Protein AF-A0A7C5A8D5-F1 (afdb_monomer)

Secondary structure (DSSP, 8-state):
---PPPHHHHHHHHHHHHHHHHHHHHHHHHHHHHHHHHHHHHHHHHHHHHHHHHHHTS-GGG-SBTT--TTBPB-SB-SEEEEEETTEEEEEEEEEEEE--GGG-S-SS---EEEEEEEEEE-SSS-EEEEEEEEE--SSHHHHHHHHHHS--EEEEEE-B-TTSPBPSS-EEEEE-TTT--EEEEE--SSSEEEEEE-SS--EEEEE---

Nearest PDB structures (foldseek):
  4oqd-assembly2_C  TM=4.857E-01  e=1.196E-01  Streptomyces fradiae
  3f9s-assembly1_B  TM=3.640E-01  e=6.343E+00  Acidithiobacillus ferrooxidans ATCC 23270
  4lgq-assembly2_D  TM=2.258E-01  e=4.868E+00  Chromobacterium violaceum ATCC 12472

Sequence (211 aa):
MKKAFTLVEVLIGIVLIVIIFLGIFGAFYSTFKILGLQQRKTTALEIAQGEIEKIKNMKYSDVGTIGAQAPYASGTLEASTSTILNGVVYNIERKVMYVFDPSDGEENCPVDYKKVEIKVSFSGFLKGEVFLTTEVTPRDKVEEAAECTKQPVGVLSVKVFNAKGEFVQNPKIEIYNPTTSDLIVSVTPTSGKYDFILSPGSYKVVVSKEG

Structure (mmCIF, N/CA/C/O backbone):
data_AF-A0A7C5A8D5-F1
#
_entry.id   AF-A0A7C5A8D5-F1
#
loop_
_atom_site.group_PDB
_atom_site.id
_atom_site.type_symbol
_atom_site.label_atom_id
_atom_site.label_alt_id
_atom_site.label_comp_id
_atom_site.label_asym_id
_atom_site.label_entity_id
_atom_site.label_seq_id
_atom_site.pdbx_PDB_ins_code
_atom_site.Cartn_x
_atom_site.Cartn_y
_atom_site.Cartn_z
_atom_site.occupancy
_atom_site.B_iso_or_equiv
_atom_site.auth_seq_id
_atom_site.auth_comp_id
_atom_site.auth_asym_id
_atom_site.auth_atom_id
_atom_site.pdbx_PDB_model_num
ATOM 1 N N . MET A 1 1 ? -60.463 -0.628 48.716 1.00 48.38 1 MET A N 1
ATOM 2 C CA . MET A 1 1 ? -59.531 -1.779 48.673 1.00 48.38 1 MET A CA 1
ATOM 3 C C . MET A 1 1 ? -58.335 -1.391 47.818 1.00 48.38 1 MET A C 1
ATOM 5 O O . MET A 1 1 ? -58.536 -1.065 46.654 1.00 48.38 1 MET A O 1
ATOM 9 N N . LYS A 1 2 ? -57.120 -1.342 48.378 1.00 52.91 2 LYS A N 1
ATOM 10 C CA . LYS A 1 2 ? -55.902 -1.125 47.581 1.00 52.91 2 LYS A CA 1
ATOM 11 C C . LYS A 1 2 ? -55.583 -2.439 46.863 1.00 52.91 2 LYS A C 1
ATOM 13 O O . LYS A 1 2 ? -55.337 -3.436 47.533 1.00 52.91 2 LYS A O 1
ATOM 18 N N . LYS A 1 3 ? -55.651 -2.460 45.529 1.00 67.94 3 LYS A N 1
ATOM 19 C CA . LYS A 1 3 ? -55.184 -3.605 44.736 1.00 67.94 3 LYS A CA 1
ATOM 20 C C . LYS A 1 3 ? -53.661 -3.660 44.868 1.00 67.94 3 LYS A C 1
ATOM 22 O O . LYS A 1 3 ? -52.987 -2.715 44.470 1.00 67.94 3 LYS A O 1
ATOM 27 N N . ALA A 1 4 ? -53.149 -4.706 45.506 1.00 74.12 4 ALA A N 1
ATOM 28 C CA . ALA A 1 4 ? -51.719 -4.979 45.565 1.00 74.12 4 ALA A CA 1
ATOM 29 C C . ALA A 1 4 ? -51.295 -5.720 44.289 1.00 74.12 4 ALA A C 1
ATOM 31 O O . ALA A 1 4 ? -52.061 -6.533 43.772 1.00 74.12 4 ALA A O 1
ATOM 32 N N . PHE A 1 5 ? -50.094 -5.424 43.791 1.00 80.44 5 PHE A N 1
ATOM 33 C CA . PHE A 1 5 ? -49.508 -6.128 42.652 1.00 80.44 5 PHE A CA 1
ATOM 34 C C . PHE A 1 5 ? -49.276 -7.602 42.981 1.00 80.44 5 PHE A C 1
ATOM 36 O O . PHE A 1 5 ? -48.865 -7.943 44.094 1.00 80.44 5 PHE A O 1
ATOM 43 N N . THR A 1 6 ? -49.517 -8.476 42.004 1.00 90.81 6 THR A N 1
ATOM 44 C CA . THR A 1 6 ? -49.187 -9.897 42.156 1.00 90.81 6 THR A CA 1
ATOM 45 C C . THR A 1 6 ? -47.679 -10.109 42.004 1.00 90.81 6 THR A C 1
ATOM 47 O O . THR A 1 6 ? -47.003 -9.377 41.282 1.00 90.81 6 THR A O 1
ATOM 50 N N . LEU A 1 7 ? -47.132 -11.135 42.663 1.00 88.56 7 LEU A N 1
ATOM 51 C CA . LEU A 1 7 ? -45.702 -11.465 42.574 1.00 88.56 7 LEU A CA 1
ATOM 52 C C . LEU A 1 7 ? -45.258 -11.744 41.124 1.00 88.56 7 LEU A C 1
ATOM 54 O O . LEU A 1 7 ? -44.151 -11.385 40.732 1.00 88.56 7 LEU A O 1
ATOM 58 N N . VAL A 1 8 ? -46.150 -12.322 40.313 1.00 92.44 8 VAL A N 1
ATOM 59 C CA . VAL A 1 8 ? -45.928 -12.586 38.882 1.00 92.44 8 VAL A CA 1
ATOM 60 C C . VAL A 1 8 ? -45.806 -11.286 38.085 1.00 92.44 8 VAL A C 1
ATOM 62 O O . VAL A 1 8 ? -44.943 -11.165 37.224 1.00 92.44 8 VAL A O 1
ATOM 65 N N . GLU A 1 9 ? -46.629 -10.290 38.389 1.00 90.31 9 GLU A N 1
ATOM 66 C CA . GLU A 1 9 ? -46.643 -9.004 37.686 1.00 90.31 9 GLU A CA 1
ATOM 67 C C . GLU A 1 9 ? -45.383 -8.179 37.990 1.00 90.31 9 GLU A C 1
ATOM 69 O O . GLU A 1 9 ? -44.797 -7.577 37.089 1.00 90.31 9 GLU A O 1
ATOM 74 N N . VAL A 1 10 ? -44.885 -8.248 39.232 1.00 94.12 10 VAL A N 1
ATOM 75 C CA . VAL A 1 10 ? -43.581 -7.679 39.612 1.00 94.12 10 VAL A CA 1
ATOM 76 C C . VAL A 1 10 ? -42.438 -8.393 38.886 1.00 94.12 10 VAL A C 1
ATOM 78 O O . VAL A 1 10 ? -41.543 -7.732 38.362 1.00 94.12 10 VAL A O 1
ATOM 81 N N . LEU A 1 11 ? -42.476 -9.728 38.802 1.00 95.00 11 LEU A N 1
ATOM 82 C CA . LEU A 1 11 ? -41.466 -10.515 38.088 1.00 95.00 11 LEU A CA 1
ATOM 83 C C . LEU A 1 11 ? -41.406 -10.131 36.602 1.00 95.00 11 LEU A C 1
ATOM 85 O O . LEU A 1 11 ? -40.323 -9.867 36.082 1.00 95.00 11 LEU A O 1
ATOM 89 N N . ILE A 1 12 ? -42.560 -10.052 35.934 1.00 95.38 12 ILE A N 1
ATOM 90 C CA . ILE A 1 12 ? -42.649 -9.644 34.525 1.00 95.38 12 ILE A CA 1
ATOM 91 C C . ILE A 1 12 ? -42.105 -8.222 34.351 1.00 95.38 12 ILE A C 1
ATOM 93 O O . ILE A 1 12 ? -41.306 -7.984 33.446 1.00 95.38 12 ILE A O 1
ATOM 97 N N . GLY A 1 13 ? -42.472 -7.293 35.239 1.00 95.75 13 GLY A N 1
ATOM 98 C CA . GLY A 1 13 ? -41.958 -5.923 35.217 1.00 95.75 13 GLY A CA 1
ATOM 99 C C . GLY A 1 13 ? -40.432 -5.862 35.324 1.00 95.75 13 GLY A C 1
ATOM 100 O O . GLY A 1 13 ? -39.789 -5.182 34.526 1.00 95.75 13 GLY A O 1
ATOM 101 N N . ILE A 1 14 ? -39.839 -6.622 36.249 1.00 96.19 14 ILE A N 1
ATOM 102 C CA . ILE A 1 14 ? -38.379 -6.705 36.407 1.00 96.19 14 ILE A CA 1
ATOM 103 C C . ILE A 1 14 ? -37.727 -7.268 35.141 1.00 96.19 14 ILE A C 1
ATOM 105 O O . ILE A 1 14 ? -36.750 -6.697 34.661 1.00 96.19 14 ILE A O 1
ATOM 109 N N . VAL A 1 15 ? -38.269 -8.348 34.569 1.00 96.81 15 VAL A N 1
ATOM 110 C CA . VAL A 1 15 ? -37.726 -8.958 33.343 1.00 96.81 15 VAL A CA 1
ATOM 111 C C . VAL A 1 15 ? -37.748 -7.968 32.179 1.00 96.81 15 VAL A C 1
ATOM 113 O O . VAL A 1 15 ? -36.736 -7.808 31.497 1.00 96.81 15 VAL A O 1
ATOM 116 N N . LEU A 1 16 ? -38.860 -7.254 31.977 1.00 97.06 16 LEU A N 1
ATOM 117 C CA . LEU A 1 16 ? -38.968 -6.243 30.921 1.00 97.06 16 LEU A CA 1
ATOM 118 C C . LEU A 1 16 ? -37.963 -5.104 31.119 1.00 97.06 16 LEU A C 1
ATOM 120 O O . LEU A 1 16 ? -37.288 -4.706 30.170 1.00 97.06 16 LEU A O 1
ATOM 124 N N . ILE A 1 17 ? -37.812 -4.622 32.353 1.00 97.12 17 ILE A N 1
ATOM 125 C CA . ILE A 1 17 ? -36.840 -3.579 32.693 1.00 97.12 17 ILE A CA 1
ATOM 126 C C .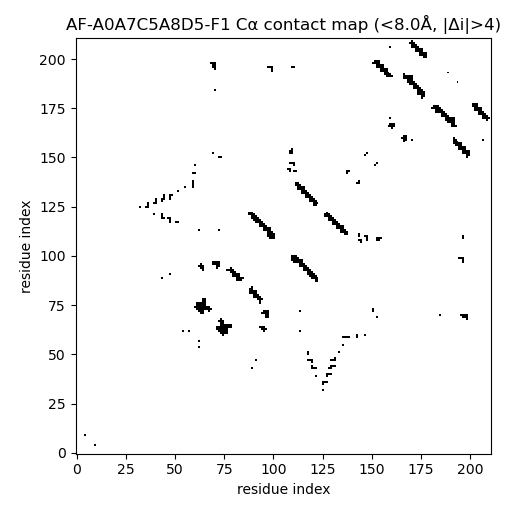 ILE A 1 17 ? -35.410 -4.055 32.403 1.00 97.12 17 ILE A C 1
ATOM 128 O O . ILE A 1 17 ? -34.647 -3.332 31.763 1.00 97.12 17 ILE A O 1
ATOM 132 N N . VAL A 1 18 ? -35.048 -5.274 32.808 1.00 97.88 18 VAL A N 1
ATOM 133 C CA . VAL A 1 18 ? -33.712 -5.841 32.559 1.00 97.88 18 VAL A CA 1
ATOM 134 C C . VAL A 1 18 ? -33.425 -5.944 31.061 1.00 97.88 18 VAL A C 1
ATOM 136 O O . VAL A 1 18 ? -32.347 -5.541 30.628 1.00 97.88 18 VAL A O 1
ATOM 139 N N . ILE A 1 19 ? -34.382 -6.414 30.256 1.00 97.19 19 ILE A N 1
ATOM 140 C CA . ILE A 1 19 ? -34.224 -6.498 28.795 1.00 97.19 19 ILE A CA 1
ATOM 141 C C . ILE A 1 19 ? -33.950 -5.110 28.198 1.00 97.19 19 ILE A C 1
ATOM 143 O O . ILE A 1 19 ? -33.031 -4.959 27.390 1.00 97.19 19 ILE A O 1
ATOM 147 N N . ILE A 1 20 ? -34.697 -4.089 28.631 1.00 97.44 20 ILE A N 1
ATOM 148 C CA . ILE A 1 20 ? -34.506 -2.706 28.173 1.00 97.44 20 ILE A CA 1
ATOM 149 C C . ILE A 1 20 ? -33.109 -2.196 28.555 1.00 97.44 20 ILE A C 1
ATOM 151 O O . ILE A 1 20 ? -32.387 -1.679 27.699 1.00 97.44 20 ILE A O 1
ATOM 155 N N . PHE A 1 21 ? -32.686 -2.376 29.810 1.00 97.25 21 PHE A N 1
ATOM 156 C CA . PHE A 1 21 ? -31.372 -1.917 30.270 1.00 97.25 21 PHE A CA 1
ATOM 157 C C . PHE A 1 21 ? -30.211 -2.632 29.577 1.00 97.25 21 PHE A C 1
ATOM 159 O O . PHE A 1 21 ? -29.217 -1.983 29.255 1.00 97.25 21 PHE A O 1
ATOM 166 N N . LEU A 1 22 ? -30.329 -3.931 29.296 1.00 97.00 22 LEU A N 1
ATOM 167 C CA . LEU A 1 22 ? -29.319 -4.667 28.533 1.00 97.00 22 LEU A CA 1
ATOM 168 C C . LEU A 1 22 ? -29.190 -4.130 27.104 1.00 97.00 22 LEU A C 1
ATOM 170 O O . LEU A 1 22 ? -28.070 -3.956 26.620 1.00 97.00 22 LEU A O 1
ATOM 174 N N . GLY A 1 23 ? -30.312 -3.806 26.455 1.00 96.69 23 GLY A N 1
ATOM 175 C CA . GLY A 1 23 ? -30.311 -3.173 25.135 1.00 96.69 23 GLY A CA 1
ATOM 176 C C . GLY A 1 23 ? -29.597 -1.819 25.143 1.00 96.69 23 GLY A C 1
ATOM 177 O O . GLY A 1 23 ? -28.710 -1.575 24.323 1.00 96.69 23 GLY A O 1
ATOM 178 N N . ILE A 1 24 ? -29.922 -0.965 26.118 1.00 96.50 24 ILE A N 1
ATOM 179 C CA . ILE A 1 24 ? -29.299 0.356 26.283 1.00 96.50 24 ILE A CA 1
ATOM 180 C C . ILE A 1 24 ? -27.797 0.222 26.570 1.00 96.50 24 ILE A C 1
ATOM 182 O O . ILE A 1 24 ? -26.980 0.881 25.925 1.00 96.50 24 ILE A O 1
ATOM 186 N N . PHE A 1 25 ? -27.408 -0.654 27.498 1.00 96.69 25 PHE A N 1
ATOM 187 C CA . PHE A 1 25 ? -26.005 -0.871 27.848 1.00 96.69 25 PHE A CA 1
ATOM 188 C C . PHE A 1 25 ? -25.195 -1.405 26.659 1.00 96.69 25 PHE A C 1
ATOM 190 O O . PHE A 1 25 ? -24.098 -0.915 26.387 1.00 96.69 25 PHE A O 1
ATOM 197 N N . GLY A 1 26 ? -25.756 -2.351 25.898 1.00 95.94 26 GLY A N 1
ATOM 198 C CA . GLY A 1 26 ? -25.143 -2.864 24.672 1.00 95.94 26 GLY A CA 1
ATOM 199 C C . GLY A 1 26 ? -24.932 -1.777 23.610 1.00 95.94 26 GLY A C 1
ATOM 200 O O . GLY A 1 26 ? -23.873 -1.730 22.973 1.00 95.94 26 GLY A O 1
ATOM 201 N N . ALA A 1 27 ? -25.893 -0.861 23.460 1.00 95.38 27 ALA A N 1
ATOM 202 C CA . ALA A 1 27 ? -25.776 0.287 22.562 1.00 95.38 27 ALA A CA 1
ATOM 203 C C . ALA A 1 27 ? -24.666 1.259 23.003 1.00 95.38 27 ALA A C 1
ATOM 205 O O . ALA A 1 27 ? -23.831 1.655 22.182 1.00 95.38 27 ALA A O 1
ATOM 206 N N . PHE A 1 28 ? -24.584 1.591 24.296 1.00 95.94 28 PHE A N 1
ATOM 207 C CA . PHE A 1 28 ? -23.502 2.427 24.831 1.00 95.94 28 PHE A CA 1
ATOM 208 C C . PHE A 1 28 ? -22.128 1.785 24.633 1.00 95.94 28 PHE A C 1
ATOM 210 O O . PHE A 1 28 ? -21.215 2.433 24.120 1.00 95.94 28 PHE A O 1
ATOM 217 N N . TYR A 1 29 ? -21.985 0.502 24.969 1.00 94.75 29 TYR A N 1
ATOM 218 C CA . TYR A 1 29 ? -20.730 -0.229 24.795 1.00 94.75 29 TYR A CA 1
ATOM 219 C C . TYR A 1 29 ? -20.257 -0.219 23.334 1.00 94.75 29 TYR A C 1
ATOM 221 O O . TYR A 1 29 ? -19.091 0.065 23.043 1.00 94.75 29 TYR A O 1
ATOM 229 N N . SER A 1 30 ? -21.181 -0.456 22.401 1.00 94.12 30 SER A N 1
ATOM 230 C CA . SER A 1 30 ? -20.893 -0.419 20.964 1.00 94.12 30 SER A CA 1
ATOM 231 C C . SER A 1 30 ? -20.482 0.980 20.502 1.00 94.12 30 SER A C 1
ATOM 233 O O . SER A 1 30 ? -19.541 1.119 19.722 1.00 94.12 30 SER A O 1
ATOM 235 N N . THR A 1 31 ? -21.129 2.019 21.032 1.00 96.00 31 THR A N 1
ATOM 236 C CA . THR A 1 31 ? -20.812 3.417 20.714 1.00 96.00 31 THR A CA 1
ATOM 237 C C . THR A 1 31 ? -19.388 3.769 21.133 1.00 96.00 31 THR A C 1
ATOM 239 O O . THR A 1 31 ? -18.618 4.271 20.316 1.00 96.00 31 THR A O 1
ATOM 242 N N . PHE A 1 32 ? -18.979 3.430 22.359 1.00 94.00 32 PHE A N 1
ATOM 243 C CA . PHE A 1 32 ? -17.604 3.668 22.812 1.00 94.00 32 PHE A CA 1
ATOM 244 C C . PHE A 1 32 ? -16.569 2.911 21.976 1.00 94.00 32 PHE A C 1
ATOM 246 O O . PHE A 1 32 ? -15.516 3.461 21.647 1.00 94.00 32 PHE A O 1
ATOM 253 N N . LYS A 1 33 ? -16.879 1.673 21.572 1.00 94.44 33 LYS A N 1
ATOM 254 C CA . LYS A 1 33 ? -16.016 0.892 20.678 1.00 94.44 33 LYS A CA 1
ATOM 255 C C . LYS A 1 33 ? -15.825 1.588 19.326 1.00 94.44 33 LYS A C 1
ATOM 257 O O . LYS A 1 33 ? -14.701 1.656 18.830 1.00 94.44 33 LYS A O 1
ATOM 262 N N . ILE A 1 34 ? -16.906 2.110 18.741 1.00 95.75 34 ILE A N 1
ATOM 263 C CA . ILE A 1 34 ? -16.867 2.837 17.466 1.00 95.75 34 ILE A CA 1
ATOM 264 C C . ILE A 1 34 ? -16.066 4.130 17.615 1.00 95.75 34 ILE A C 1
ATOM 266 O O . ILE A 1 34 ? -15.181 4.375 16.801 1.00 95.75 34 ILE A O 1
ATOM 270 N N . LEU A 1 35 ? -16.316 4.918 18.663 1.00 96.12 35 LEU A N 1
ATOM 271 C CA . LEU A 1 35 ? -15.596 6.170 18.909 1.00 96.12 35 LEU A CA 1
ATOM 272 C C . LEU A 1 35 ? -14.086 5.940 19.043 1.00 96.12 35 LEU A C 1
ATOM 274 O O . LEU A 1 35 ? -13.304 6.615 18.376 1.00 96.12 35 LEU A O 1
ATOM 278 N N . GLY A 1 36 ? -13.670 4.938 19.822 1.00 95.50 36 GLY A N 1
ATOM 279 C CA . GLY A 1 36 ? -12.253 4.598 19.954 1.00 95.50 36 GLY A CA 1
ATOM 280 C C . GLY A 1 36 ? -11.626 4.118 18.640 1.00 95.50 36 GLY A C 1
ATOM 281 O O . GLY A 1 36 ? -10.470 4.430 18.355 1.00 95.50 36 GLY A O 1
ATOM 282 N N . LEU A 1 37 ? -12.375 3.377 17.814 1.00 96.44 37 LEU A N 1
ATOM 283 C CA . LEU A 1 37 ? -11.895 2.940 16.502 1.00 96.44 37 LEU A CA 1
ATOM 284 C C . LEU A 1 37 ? -11.729 4.130 15.551 1.00 96.44 37 LEU A C 1
ATOM 286 O O . LEU A 1 37 ? -10.720 4.204 14.854 1.00 96.44 37 LEU A O 1
ATOM 290 N N . GLN A 1 38 ? -12.690 5.056 15.534 1.00 96.69 38 GLN A N 1
ATOM 291 C CA . GLN A 1 38 ? -12.612 6.264 14.712 1.00 96.69 38 GLN A CA 1
ATOM 292 C C . GLN A 1 38 ? -11.440 7.145 15.133 1.00 96.69 38 GLN A C 1
ATOM 294 O O . GLN A 1 38 ? -10.671 7.566 14.278 1.00 96.69 38 GLN A O 1
ATOM 299 N N . GLN A 1 39 ? -11.221 7.325 16.437 1.00 96.25 39 GLN A N 1
ATOM 300 C CA . GLN A 1 39 ? -10.065 8.064 16.940 1.00 96.25 39 GLN A CA 1
ATOM 301 C C . GLN A 1 39 ? -8.739 7.460 16.448 1.00 96.25 39 GLN A C 1
ATOM 303 O O . GLN A 1 39 ? -7.894 8.184 15.928 1.00 96.25 39 GLN A O 1
ATOM 308 N N . ARG A 1 40 ? -8.569 6.131 16.539 1.00 97.44 40 ARG A N 1
ATOM 309 C CA . ARG A 1 40 ? -7.362 5.450 16.029 1.00 97.44 40 ARG A CA 1
ATOM 310 C C . ARG A 1 40 ? -7.215 5.569 14.513 1.00 97.44 40 ARG A C 1
ATOM 312 O O . ARG A 1 40 ? -6.099 5.717 14.027 1.00 97.44 40 ARG A O 1
ATOM 319 N N . LYS A 1 41 ? -8.320 5.530 13.761 1.00 97.75 41 LYS A N 1
ATOM 320 C CA . LYS A 1 41 ? -8.300 5.758 12.307 1.00 97.75 41 LYS A CA 1
ATOM 321 C C . LYS A 1 41 ? -7.873 7.178 11.955 1.00 97.75 41 LYS A C 1
ATOM 323 O O . LYS A 1 41 ? -7.064 7.328 11.050 1.00 97.75 41 LYS A O 1
ATOM 328 N N . THR A 1 42 ? -8.358 8.191 12.670 1.00 97.81 42 THR A N 1
ATOM 329 C CA . THR A 1 42 ? -7.931 9.582 12.465 1.00 97.81 42 THR A CA 1
ATOM 330 C C . THR A 1 42 ? -6.436 9.735 12.726 1.00 97.81 42 THR A C 1
ATOM 332 O O . THR A 1 42 ? -5.729 10.251 11.872 1.00 97.81 42 THR A O 1
ATOM 335 N N . THR A 1 43 ? -5.917 9.187 13.830 1.00 98.00 43 THR A N 1
ATOM 336 C CA . THR A 1 43 ? -4.469 9.200 14.096 1.00 98.00 43 THR A CA 1
ATOM 337 C C . THR A 1 43 ? -3.675 8.441 13.025 1.00 98.00 43 THR A C 1
ATOM 339 O O . THR A 1 43 ? -2.642 8.920 12.571 1.00 98.00 43 THR A O 1
ATOM 342 N N . ALA A 1 44 ? -4.151 7.275 12.573 1.00 98.38 44 ALA A N 1
ATOM 343 C CA . ALA A 1 44 ? -3.509 6.536 11.485 1.00 98.38 44 ALA A CA 1
ATOM 344 C C . ALA A 1 44 ? -3.492 7.333 10.167 1.00 98.38 44 ALA A C 1
ATOM 346 O O . ALA A 1 44 ? -2.500 7.290 9.441 1.00 98.38 44 ALA A O 1
ATOM 347 N N . LEU A 1 45 ? -4.565 8.076 9.877 1.00 98.38 45 LEU A N 1
ATOM 348 C CA . LEU A 1 45 ? -4.663 8.959 8.718 1.00 98.38 45 LEU A CA 1
ATOM 349 C C . LEU A 1 45 ? -3.671 10.123 8.813 1.00 98.38 45 LEU A C 1
ATOM 351 O O . LEU A 1 45 ? -2.985 10.398 7.835 1.00 98.38 45 LEU A O 1
ATOM 355 N N . GLU A 1 46 ? -3.552 10.763 9.976 1.00 98.25 46 GLU A N 1
ATOM 356 C CA . GLU A 1 46 ? -2.574 11.833 10.221 1.00 98.25 46 GLU A CA 1
ATOM 357 C C . GLU A 1 46 ? -1.132 11.334 10.043 1.00 98.25 46 GLU A C 1
ATOM 359 O O . GLU A 1 46 ? -0.328 11.994 9.386 1.00 98.25 46 GLU A O 1
ATOM 364 N N . ILE A 1 47 ? -0.812 10.135 10.552 1.00 98.31 47 ILE A N 1
ATOM 365 C CA . ILE A 1 47 ? 0.492 9.492 10.319 1.00 98.31 47 ILE A CA 1
ATOM 366 C C . ILE A 1 47 ? 0.715 9.276 8.816 1.00 98.31 47 ILE A C 1
ATOM 368 O O . ILE A 1 47 ? 1.762 9.646 8.290 1.00 98.31 47 ILE A O 1
ATOM 372 N N . ALA A 1 48 ? -0.264 8.699 8.113 1.00 98.50 48 ALA A N 1
ATOM 373 C CA . ALA A 1 48 ? -0.152 8.422 6.683 1.00 98.50 48 ALA A CA 1
ATOM 374 C C . ALA A 1 48 ? 0.024 9.708 5.854 1.00 98.50 48 ALA A C 1
ATOM 376 O O . ALA A 1 48 ? 0.816 9.733 4.913 1.00 98.50 48 ALA A O 1
ATOM 377 N N . GLN A 1 49 ? -0.678 10.786 6.217 1.00 98.44 49 GLN A N 1
ATOM 378 C CA . GLN A 1 49 ? -0.522 12.104 5.599 1.00 98.44 49 GLN A CA 1
ATOM 379 C C . GLN A 1 49 ? 0.876 12.673 5.846 1.00 98.44 49 GLN A C 1
ATOM 381 O O . GLN A 1 49 ? 1.517 13.126 4.902 1.00 98.44 49 GLN A O 1
ATOM 386 N N . GLY A 1 50 ? 1.381 12.595 7.080 1.00 98.19 50 GLY A N 1
ATOM 387 C CA . GLY A 1 50 ? 2.740 13.029 7.406 1.00 98.19 50 GLY A CA 1
ATOM 388 C C . GLY A 1 50 ? 3.809 12.282 6.601 1.00 98.19 50 GLY A C 1
ATOM 389 O O . GLY A 1 50 ? 4.766 12.891 6.128 1.00 98.19 50 GLY A O 1
ATOM 390 N N . GLU A 1 51 ? 3.623 10.981 6.380 1.00 98.25 51 GLU A N 1
ATOM 391 C CA . GLU A 1 51 ? 4.503 10.179 5.522 1.00 98.25 51 GLU A CA 1
ATOM 392 C C . GLU A 1 51 ? 4.443 10.605 4.053 1.00 98.25 51 GLU A C 1
ATOM 394 O O . GLU A 1 51 ? 5.487 10.734 3.416 1.00 98.25 51 GLU A O 1
ATOM 399 N N . ILE A 1 52 ? 3.252 10.882 3.518 1.00 98.00 52 ILE A N 1
ATOM 400 C CA . ILE A 1 52 ? 3.103 11.409 2.155 1.00 98.00 52 ILE A CA 1
ATOM 401 C C . ILE A 1 52 ? 3.813 12.754 2.005 1.00 98.00 52 ILE A C 1
ATOM 403 O O . ILE A 1 52 ? 4.571 12.935 1.054 1.00 98.00 52 ILE A O 1
ATOM 407 N N . GLU A 1 53 ? 3.618 13.683 2.939 1.00 98.00 53 GLU A N 1
ATOM 408 C CA . GLU A 1 53 ? 4.260 14.999 2.880 1.00 98.00 53 GLU A CA 1
ATOM 409 C C . GLU A 1 53 ? 5.781 14.903 3.041 1.00 98.00 53 GLU A C 1
ATOM 411 O O . GLU A 1 53 ? 6.525 15.617 2.366 1.00 98.00 53 GLU A O 1
ATOM 416 N N . LYS A 1 54 ? 6.277 13.969 3.861 1.00 97.44 54 LYS A N 1
ATOM 417 C CA . LYS A 1 54 ? 7.709 13.658 3.919 1.00 97.44 54 LYS A CA 1
ATOM 418 C C . LYS A 1 54 ? 8.218 13.190 2.557 1.00 97.44 54 LYS A C 1
ATOM 420 O O . LYS A 1 54 ? 9.217 13.718 2.082 1.00 97.44 54 LYS A O 1
ATOM 425 N N . ILE A 1 55 ? 7.531 12.235 1.930 1.00 97.69 55 ILE A N 1
ATOM 426 C CA . ILE A 1 55 ? 7.931 11.649 0.644 1.00 97.69 55 ILE A CA 1
ATOM 427 C C . ILE A 1 55 ? 7.891 12.680 -0.487 1.00 97.69 55 ILE A C 1
ATOM 429 O O . ILE A 1 55 ? 8.819 12.727 -1.289 1.00 97.69 55 ILE A O 1
ATOM 433 N N . LYS A 1 56 ? 6.884 13.556 -0.521 1.00 95.62 56 LYS A N 1
ATOM 434 C CA . LYS A 1 56 ? 6.795 14.644 -1.510 1.00 95.62 56 LYS A CA 1
ATOM 435 C C . LYS A 1 56 ? 7.942 15.652 -1.421 1.00 95.62 56 LYS A C 1
ATOM 437 O O . LYS A 1 56 ? 8.251 16.301 -2.411 1.00 95.62 56 LYS A O 1
ATOM 442 N N . ASN A 1 57 ? 8.561 15.790 -0.249 1.00 96.00 57 ASN A N 1
ATOM 443 C CA . ASN A 1 57 ? 9.706 16.675 -0.032 1.00 96.00 57 ASN A CA 1
ATOM 444 C C . ASN A 1 57 ? 11.064 15.968 -0.218 1.00 96.00 57 ASN A C 1
ATOM 446 O O . ASN A 1 57 ? 12.111 16.583 -0.005 1.00 96.00 57 ASN A O 1
ATOM 450 N N . MET A 1 58 ? 11.079 14.682 -0.584 1.00 95.88 58 MET A N 1
ATOM 451 C CA . MET A 1 58 ? 12.307 13.946 -0.893 1.00 95.88 58 MET A CA 1
ATOM 452 C C . MET A 1 58 ? 12.730 14.155 -2.348 1.00 95.88 58 MET A C 1
ATOM 454 O O . MET A 1 58 ? 11.911 14.438 -3.219 1.00 95.88 58 MET A O 1
ATOM 458 N N . LYS A 1 59 ? 14.023 13.959 -2.627 1.00 95.50 59 LYS A N 1
ATOM 459 C CA . LYS A 1 59 ? 14.514 13.856 -4.007 1.00 95.50 59 LYS A CA 1
ATOM 460 C C . LYS A 1 59 ? 13.897 12.632 -4.673 1.00 95.50 59 LYS A C 1
ATOM 462 O O . LYS A 1 59 ? 13.807 11.584 -4.029 1.00 95.50 59 LYS A O 1
ATOM 467 N N . TYR A 1 60 ? 13.557 12.725 -5.956 1.00 95.56 60 TYR A N 1
ATOM 468 C CA . TYR A 1 60 ? 12.930 11.618 -6.681 1.00 95.56 60 TYR A CA 1
ATOM 469 C C . TYR A 1 60 ? 13.765 10.333 -6.611 1.00 95.56 60 TYR A C 1
ATOM 471 O O . TYR A 1 60 ? 13.217 9.259 -6.363 1.00 95.56 60 TYR A O 1
ATOM 479 N N . SER A 1 61 ? 15.095 10.443 -6.714 1.00 94.62 61 SER A N 1
ATOM 480 C CA . SER A 1 61 ? 16.035 9.315 -6.603 1.00 94.62 61 SER A CA 1
ATOM 481 C C . SER A 1 61 ? 15.980 8.583 -5.259 1.00 94.62 61 SER A C 1
ATOM 483 O O . SER A 1 61 ? 16.357 7.414 -5.176 1.00 94.62 61 SER A O 1
ATOM 485 N N . ASP A 1 62 ? 15.544 9.258 -4.194 1.00 96.44 62 ASP A N 1
ATOM 486 C CA . ASP A 1 62 ? 15.541 8.724 -2.829 1.00 96.44 62 ASP A CA 1
ATOM 487 C C . ASP A 1 62 ? 14.187 8.096 -2.467 1.00 96.44 62 ASP A C 1
ATOM 489 O O . ASP A 1 62 ? 14.109 7.316 -1.509 1.00 96.44 62 ASP A O 1
ATOM 493 N N . VAL A 1 63 ? 13.139 8.407 -3.242 1.00 97.81 63 VAL A N 1
ATOM 494 C CA . VAL A 1 63 ? 11.785 7.858 -3.106 1.00 97.81 63 VAL A CA 1
ATOM 495 C C . VAL A 1 63 ? 11.767 6.420 -3.610 1.00 97.81 63 VAL A C 1
ATOM 497 O O . VAL A 1 63 ? 11.753 6.142 -4.805 1.00 97.81 63 VAL A O 1
ATOM 500 N N . GLY A 1 64 ? 11.775 5.491 -2.671 1.00 97.44 64 GLY A N 1
ATOM 501 C CA . GLY A 1 64 ? 11.837 4.058 -2.914 1.00 97.44 64 GLY A CA 1
ATOM 502 C C . GLY A 1 64 ? 12.248 3.362 -1.629 1.00 97.44 64 GLY A C 1
ATOM 503 O O . GLY A 1 64 ? 12.732 4.023 -0.704 1.00 97.44 64 GLY A O 1
ATOM 504 N N . THR A 1 65 ? 12.051 2.053 -1.542 1.00 97.88 65 THR A N 1
ATOM 505 C CA . THR A 1 65 ? 12.401 1.302 -0.334 1.00 97.88 65 THR A CA 1
ATOM 506 C C . THR A 1 65 ? 13.761 0.625 -0.453 1.00 97.88 65 THR A C 1
ATOM 508 O O . THR A 1 65 ? 14.232 0.294 -1.546 1.00 97.88 65 THR A O 1
ATOM 511 N N . ILE A 1 66 ? 14.435 0.456 0.682 1.00 97.31 66 ILE A N 1
ATOM 512 C CA . ILE A 1 66 ? 15.746 -0.192 0.743 1.00 97.31 66 ILE A CA 1
ATOM 513 C C . ILE A 1 66 ? 15.602 -1.654 0.303 1.00 97.31 66 ILE A C 1
ATOM 515 O O . ILE A 1 66 ? 14.734 -2.378 0.785 1.00 97.31 66 ILE A O 1
ATOM 519 N N . GLY A 1 67 ? 16.458 -2.087 -0.627 1.00 93.62 67 GLY A N 1
ATOM 520 C CA . GLY A 1 67 ? 16.465 -3.461 -1.142 1.00 93.62 67 GLY A CA 1
ATOM 521 C C . GLY A 1 67 ? 15.301 -3.812 -2.075 1.00 93.62 67 GLY A C 1
ATOM 522 O O . GLY A 1 67 ? 15.156 -4.980 -2.434 1.00 93.62 67 GLY A O 1
ATOM 523 N N . ALA A 1 68 ? 14.478 -2.836 -2.475 1.00 93.69 68 ALA A N 1
ATOM 524 C CA . ALA A 1 68 ? 13.395 -3.073 -3.419 1.00 93.69 68 ALA A CA 1
ATOM 525 C C . ALA A 1 68 ? 13.918 -3.515 -4.792 1.00 93.69 68 ALA A C 1
ATOM 527 O O . ALA A 1 68 ? 14.958 -3.052 -5.263 1.00 93.69 68 ALA A O 1
ATOM 528 N N . GLN A 1 69 ? 13.155 -4.390 -5.438 1.00 91.94 69 GLN A N 1
ATOM 529 C CA . GLN A 1 69 ? 13.377 -4.836 -6.809 1.00 91.94 69 GLN A CA 1
ATOM 530 C C . GLN A 1 69 ? 12.132 -4.533 -7.641 1.00 91.94 69 GLN A C 1
ATOM 532 O O . GLN A 1 69 ? 11.026 -4.445 -7.097 1.00 91.94 69 GLN A O 1
ATOM 537 N N . ALA A 1 70 ? 12.302 -4.395 -8.958 1.00 91.69 70 ALA A N 1
ATOM 538 C CA . ALA A 1 70 ? 11.197 -4.100 -9.864 1.00 91.69 70 ALA A CA 1
ATOM 539 C C . ALA A 1 70 ? 10.077 -5.154 -9.708 1.00 91.69 70 ALA A C 1
ATOM 541 O O . ALA A 1 70 ? 10.385 -6.342 -9.577 1.00 91.69 70 ALA A O 1
ATOM 542 N N . PRO A 1 71 ? 8.791 -4.758 -9.688 1.00 93.19 71 PRO A N 1
ATOM 543 C CA . PRO A 1 71 ? 8.230 -3.457 -10.091 1.00 93.19 71 PRO A CA 1
ATOM 544 C C . PRO A 1 71 ? 8.359 -2.324 -9.056 1.00 93.19 71 PRO A C 1
ATOM 546 O O . PRO A 1 71 ? 7.903 -1.207 -9.304 1.00 93.19 71 PRO A O 1
ATOM 549 N N . TYR A 1 72 ? 8.954 -2.589 -7.894 1.00 95.25 72 TYR A N 1
ATOM 550 C CA . TYR A 1 72 ? 9.117 -1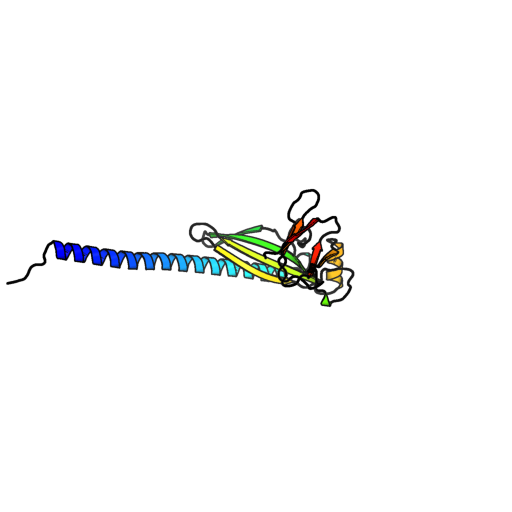.601 -6.834 1.00 95.25 72 TYR A CA 1
ATOM 551 C C . TYR A 1 72 ? 10.405 -0.786 -6.999 1.00 95.25 72 TYR A C 1
ATOM 553 O O . TYR A 1 72 ? 11.438 -1.298 -7.442 1.00 95.25 72 TYR A O 1
ATOM 561 N N . ALA A 1 73 ? 10.333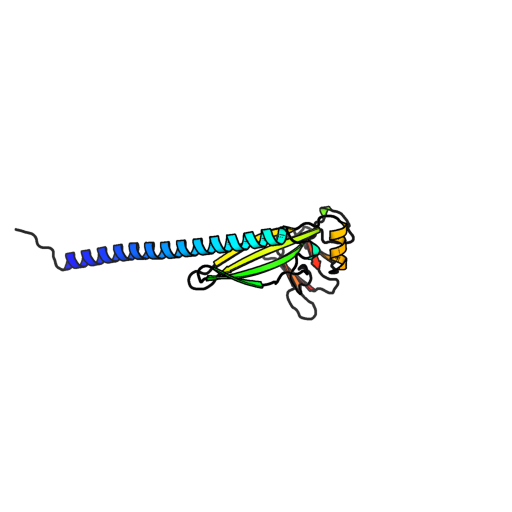 0.489 -6.626 1.00 96.56 73 ALA A N 1
ATOM 562 C CA . ALA A 1 73 ? 11.438 1.429 -6.737 1.00 96.56 73 ALA A CA 1
ATOM 563 C C . ALA A 1 73 ? 12.403 1.304 -5.557 1.00 96.56 73 ALA A C 1
ATOM 565 O O . ALA A 1 73 ? 11.988 1.355 -4.393 1.00 96.56 73 ALA A O 1
ATOM 566 N N . SER A 1 74 ? 13.695 1.194 -5.855 1.00 96.19 74 SER A N 1
ATOM 567 C CA . SER A 1 74 ? 14.761 1.235 -4.857 1.00 96.19 74 SER A CA 1
ATOM 568 C C . SER A 1 74 ? 15.010 2.660 -4.373 1.00 96.19 74 SER A C 1
ATOM 570 O O . SER A 1 74 ? 15.060 3.621 -5.144 1.00 96.19 74 SER A O 1
ATOM 572 N N . GLY A 1 75 ? 15.208 2.813 -3.069 1.00 96.19 75 GLY A N 1
ATOM 573 C CA . GLY A 1 75 ? 15.455 4.118 -2.466 1.00 96.19 75 GLY A CA 1
ATOM 574 C C . GLY A 1 75 ? 15.963 4.009 -1.040 1.00 96.19 75 GLY A C 1
ATOM 575 O O . GLY A 1 75 ? 16.638 3.047 -0.678 1.00 96.19 75 GLY A O 1
ATOM 576 N N . THR A 1 76 ? 15.665 5.033 -0.250 1.00 97.25 76 THR A N 1
ATOM 577 C CA . THR A 1 76 ? 16.215 5.205 1.104 1.00 97.25 76 THR A CA 1
ATOM 578 C C . THR A 1 76 ? 15.202 4.932 2.214 1.00 97.25 76 THR A C 1
ATOM 580 O O . THR A 1 76 ? 15.553 4.967 3.391 1.00 97.25 76 THR A O 1
ATOM 583 N N . LEU A 1 77 ? 13.939 4.674 1.867 1.00 97.75 77 LEU A N 1
ATOM 584 C CA . LEU A 1 77 ? 12.881 4.451 2.844 1.00 97.75 77 LEU A CA 1
ATOM 585 C C . LEU A 1 77 ? 12.925 3.024 3.388 1.00 97.75 77 LEU A C 1
ATOM 587 O O . LEU A 1 77 ? 13.080 2.051 2.654 1.00 97.75 77 LEU A O 1
ATOM 591 N N . GLU A 1 78 ? 12.666 2.882 4.680 1.00 97.94 78 GLU A N 1
ATOM 592 C CA . GLU A 1 78 ? 12.355 1.581 5.261 1.00 97.94 78 GLU A CA 1
ATOM 593 C C . GLU A 1 78 ? 10.974 1.112 4.779 1.00 97.94 78 GLU A C 1
ATOM 595 O O . GLU A 1 78 ? 9.982 1.853 4.867 1.00 97.94 78 GLU A O 1
ATOM 600 N N . ALA A 1 79 ? 10.896 -0.131 4.292 1.00 97.25 79 ALA A N 1
ATOM 601 C CA . ALA A 1 79 ? 9.653 -0.718 3.784 1.00 97.25 79 ALA A CA 1
ATOM 602 C C . ALA A 1 79 ? 8.572 -0.838 4.869 1.00 97.25 79 ALA A C 1
ATOM 604 O O . ALA A 1 79 ? 7.382 -0.721 4.577 1.00 97.25 79 ALA A O 1
ATOM 605 N N . SER A 1 80 ? 8.982 -1.032 6.126 1.00 97.69 80 SER A N 1
ATOM 606 C CA . SER A 1 80 ? 8.088 -1.050 7.278 1.00 97.69 80 SER A CA 1
ATOM 607 C C . SER A 1 80 ? 8.748 -0.408 8.492 1.00 97.69 80 SER A C 1
ATOM 609 O O . SER A 1 80 ? 9.887 -0.714 8.829 1.00 97.69 80 SER A O 1
ATOM 611 N N . THR A 1 81 ? 8.011 0.453 9.185 1.00 98.00 81 THR A N 1
ATOM 612 C CA . THR A 1 81 ? 8.419 1.074 10.457 1.00 98.00 81 THR A CA 1
ATOM 613 C C . THR A 1 81 ? 7.246 1.089 11.427 1.00 98.00 81 THR A C 1
ATOM 615 O O . THR A 1 81 ? 6.110 0.893 11.011 1.00 98.00 81 THR A O 1
ATOM 618 N N . SER A 1 82 ? 7.475 1.385 12.703 1.00 97.19 82 SER A N 1
ATOM 619 C CA . SER A 1 82 ? 6.389 1.545 13.674 1.00 97.19 82 SER A CA 1
ATOM 620 C C . SER A 1 82 ? 6.553 2.804 14.511 1.00 97.19 82 SER A C 1
ATOM 622 O O . SER A 1 82 ? 7.674 3.179 14.848 1.00 97.19 82 SER A O 1
ATOM 624 N N . THR A 1 83 ? 5.437 3.409 14.907 1.00 97.06 83 THR A N 1
ATOM 625 C CA . THR A 1 83 ? 5.397 4.506 15.879 1.00 97.06 83 THR A CA 1
ATOM 626 C C . THR A 1 83 ? 4.374 4.218 16.972 1.00 97.06 83 THR A C 1
ATOM 628 O O . THR A 1 83 ? 3.425 3.462 16.760 1.00 97.06 83 THR A O 1
ATOM 631 N N . ILE A 1 84 ? 4.568 4.797 18.155 1.00 96.62 84 ILE A N 1
ATOM 632 C CA . ILE A 1 84 ? 3.673 4.617 19.301 1.00 96.62 84 ILE A CA 1
ATOM 633 C C . ILE A 1 84 ? 3.045 5.962 19.640 1.00 96.62 84 ILE A C 1
ATOM 635 O O . ILE A 1 84 ? 3.753 6.906 19.981 1.00 96.62 84 ILE A O 1
ATOM 639 N N . LEU A 1 85 ? 1.714 6.035 19.599 1.00 94.06 85 LEU A N 1
ATOM 640 C CA . LEU A 1 85 ? 0.950 7.218 19.999 1.00 94.06 85 LEU A CA 1
ATOM 641 C C . LEU A 1 85 ? -0.188 6.807 20.930 1.00 94.06 85 LEU A C 1
ATOM 643 O O . LEU A 1 85 ? -0.952 5.891 20.624 1.00 94.06 85 LEU A O 1
ATOM 647 N N . ASN A 1 86 ? -0.304 7.482 22.077 1.00 89.75 86 ASN A N 1
ATOM 648 C CA . ASN A 1 86 ? -1.320 7.202 23.102 1.00 89.75 86 ASN A CA 1
ATOM 649 C C . ASN A 1 86 ? -1.371 5.719 23.531 1.00 89.75 86 ASN A C 1
ATOM 651 O O . ASN A 1 86 ? -2.443 5.154 23.737 1.00 89.75 86 ASN A O 1
ATOM 655 N N . GLY A 1 87 ? -0.204 5.069 23.616 1.00 91.50 87 GLY A N 1
ATOM 656 C CA . GLY A 1 87 ? -0.086 3.649 23.970 1.00 91.50 87 GLY A CA 1
ATOM 657 C C . GLY A 1 87 ? -0.540 2.670 22.878 1.00 91.50 87 GLY A C 1
ATOM 658 O O . GLY A 1 87 ? -0.634 1.473 23.142 1.00 91.50 87 GLY A O 1
ATOM 659 N N . VAL A 1 88 ? -0.823 3.147 21.662 1.00 95.62 88 VAL A N 1
ATOM 660 C CA . VAL A 1 88 ? -1.167 2.319 20.500 1.00 95.62 88 VAL A CA 1
ATOM 661 C C . VAL A 1 88 ? 0.017 2.285 19.540 1.00 95.62 88 VAL A C 1
ATOM 663 O O . VAL A 1 88 ? 0.553 3.330 19.176 1.00 95.62 88 VAL A O 1
ATOM 666 N N . VAL A 1 89 ? 0.413 1.080 19.129 1.00 97.88 89 VAL A N 1
ATOM 667 C CA . VAL A 1 89 ? 1.430 0.871 18.093 1.00 97.88 89 VAL A CA 1
ATOM 668 C C . VAL A 1 89 ? 0.769 0.968 16.720 1.00 97.88 89 VAL A C 1
ATOM 670 O O . VAL A 1 89 ? -0.200 0.255 16.444 1.00 97.88 89 VAL A O 1
ATOM 673 N N . TYR A 1 90 ? 1.317 1.827 15.869 1.00 98.31 90 TYR A N 1
ATOM 674 C CA . TYR A 1 90 ? 0.948 1.984 14.469 1.00 98.31 90 TYR A CA 1
ATOM 675 C C . TYR A 1 90 ? 2.097 1.486 13.596 1.00 98.31 90 TYR A C 1
ATOM 677 O O . TYR A 1 90 ? 3.202 2.023 13.665 1.00 98.31 90 TYR A O 1
ATOM 685 N N . ASN A 1 91 ? 1.836 0.470 12.780 1.00 98.50 91 ASN A N 1
ATOM 686 C CA . ASN A 1 91 ? 2.774 -0.036 11.785 1.00 98.50 91 ASN A CA 1
ATOM 687 C C . ASN A 1 91 ? 2.539 0.695 10.468 1.00 98.50 91 ASN A C 1
ATOM 689 O O . ASN A 1 91 ? 1.408 0.759 9.991 1.00 98.50 91 ASN A O 1
ATOM 693 N N . ILE A 1 92 ? 3.605 1.232 9.897 1.00 98.62 92 ILE A N 1
ATOM 694 C CA . ILE A 1 92 ? 3.624 2.011 8.666 1.00 98.62 92 ILE A CA 1
ATOM 695 C C . ILE A 1 92 ? 4.330 1.160 7.617 1.00 98.62 92 ILE A C 1
ATOM 697 O O . ILE A 1 92 ? 5.541 0.965 7.708 1.00 98.62 92 ILE A O 1
ATOM 701 N N . GLU A 1 93 ? 3.586 0.672 6.635 1.00 98.56 93 GLU A N 1
ATOM 702 C CA . GLU A 1 93 ? 4.100 -0.051 5.475 1.00 98.56 93 GLU A CA 1
ATOM 703 C C . GLU A 1 93 ? 4.143 0.902 4.272 1.00 98.56 93 GLU A C 1
ATOM 705 O O . GLU A 1 93 ? 3.169 1.609 3.994 1.00 98.56 93 GLU A O 1
ATOM 710 N N . ARG A 1 94 ? 5.271 0.922 3.556 1.00 98.25 94 ARG A N 1
ATOM 711 C CA . ARG A 1 94 ? 5.497 1.763 2.374 1.00 98.25 94 ARG A CA 1
ATOM 712 C C . ARG A 1 94 ? 5.726 0.876 1.162 1.00 98.25 94 ARG A C 1
ATOM 714 O O . ARG A 1 94 ? 6.627 0.037 1.168 1.00 98.25 94 ARG A O 1
ATOM 721 N N . LYS A 1 95 ? 4.947 1.085 0.106 1.00 96.94 95 LYS A N 1
ATOM 722 C CA . LYS A 1 95 ? 5.173 0.470 -1.205 1.00 96.94 95 LYS A CA 1
ATOM 723 C C . LYS A 1 95 ? 5.351 1.569 -2.232 1.00 96.94 95 LYS A C 1
ATOM 725 O O . LYS A 1 95 ? 4.503 2.442 -2.350 1.00 96.94 95 LYS A O 1
ATOM 730 N N . VAL A 1 96 ? 6.457 1.532 -2.962 1.00 97.69 96 VAL A N 1
ATOM 731 C CA . VAL A 1 96 ? 6.748 2.493 -4.027 1.00 97.69 96 VAL A CA 1
ATOM 732 C C . VAL A 1 96 ? 6.912 1.703 -5.309 1.00 97.69 96 VAL A C 1
ATOM 734 O O . VAL A 1 96 ? 7.796 0.857 -5.385 1.00 97.69 96 VAL A O 1
ATOM 737 N N . MET A 1 97 ? 6.043 1.936 -6.282 1.00 95.31 97 MET A N 1
ATOM 738 C CA . MET A 1 97 ? 5.995 1.216 -7.551 1.00 95.31 97 MET A CA 1
ATOM 739 C C . MET A 1 97 ? 6.345 2.164 -8.685 1.00 95.31 97 MET A C 1
ATOM 741 O O . MET A 1 97 ? 5.871 3.298 -8.697 1.00 95.31 97 MET A O 1
ATOM 745 N N . TYR A 1 98 ? 7.139 1.698 -9.641 1.00 95.06 98 TYR A N 1
ATOM 746 C CA . TYR A 1 98 ? 7.296 2.420 -10.897 1.00 95.06 98 TYR A CA 1
ATOM 747 C C . TYR A 1 98 ? 6.011 2.329 -11.716 1.00 95.06 98 TYR A C 1
ATOM 749 O O . TYR A 1 98 ? 5.328 1.298 -11.697 1.00 95.06 98 TYR A O 1
ATOM 757 N N . VAL A 1 99 ? 5.705 3.394 -12.449 1.00 92.12 99 VAL A N 1
ATOM 758 C CA . VAL A 1 99 ? 4.569 3.449 -13.366 1.00 92.12 99 VAL A CA 1
ATOM 759 C C . VAL A 1 99 ? 5.034 3.912 -14.739 1.00 92.12 99 VAL A C 1
ATOM 761 O O . VAL A 1 99 ? 5.859 4.814 -14.837 1.00 92.12 99 VAL A O 1
ATOM 764 N N . PHE A 1 100 ? 4.496 3.246 -15.763 1.00 89.50 100 PHE A N 1
ATOM 765 C CA . PHE A 1 100 ? 4.695 3.565 -17.169 1.00 89.50 100 PHE A CA 1
ATOM 766 C C . PHE A 1 100 ? 3.427 4.239 -17.697 1.00 89.50 100 PHE A C 1
ATOM 768 O O . PHE A 1 100 ? 2.336 3.666 -17.577 1.00 89.50 100 PHE A O 1
ATOM 775 N N . ASP A 1 101 ? 3.562 5.424 -18.276 1.00 86.50 101 ASP A N 1
ATOM 776 C CA . ASP A 1 101 ? 2.524 6.128 -19.012 1.00 86.50 101 ASP A CA 1
ATOM 777 C C . ASP A 1 101 ? 2.822 6.035 -20.518 1.00 86.50 101 ASP A C 1
ATOM 779 O O . ASP A 1 101 ? 3.741 6.676 -21.023 1.00 86.50 101 ASP A O 1
ATOM 783 N N . PRO A 1 102 ? 2.021 5.283 -21.294 1.00 79.75 102 PRO A N 1
ATOM 784 C CA . PRO A 1 102 ? 2.241 5.143 -22.732 1.00 79.75 102 PRO A CA 1
ATOM 785 C C . PRO A 1 102 ? 2.052 6.450 -23.527 1.00 79.75 102 PRO A C 1
ATOM 787 O O . PRO A 1 102 ? 2.230 6.442 -24.747 1.00 79.75 102 PRO A O 1
ATOM 790 N N . SER A 1 103 ? 1.636 7.544 -22.885 1.00 81.69 103 SER A N 1
ATOM 791 C CA . SER A 1 103 ? 1.342 8.824 -23.531 1.00 81.69 103 SER A CA 1
ATOM 792 C C . SER A 1 103 ? 2.586 9.665 -23.863 1.00 81.69 103 SER A C 1
ATOM 794 O O . SER A 1 103 ? 2.479 10.504 -24.758 1.00 81.69 103 SER A O 1
ATOM 796 N N . ASP A 1 104 ? 3.745 9.451 -23.215 1.00 69.38 104 ASP A N 1
ATOM 797 C CA . ASP A 1 104 ? 5.004 10.191 -23.504 1.00 69.38 104 ASP A CA 1
ATOM 798 C C . ASP A 1 104 ? 5.750 9.660 -24.752 1.00 69.38 104 ASP A C 1
ATOM 800 O O . ASP A 1 104 ? 6.764 10.194 -25.190 1.00 69.38 104 ASP A O 1
ATOM 804 N N . GLY A 1 105 ? 5.209 8.635 -25.417 1.00 70.81 105 GLY A N 1
ATOM 805 C CA . GLY A 1 105 ? 5.827 8.043 -26.603 1.00 70.81 105 GLY A CA 1
ATOM 806 C C . GLY A 1 105 ? 6.922 7.029 -26.264 1.00 70.81 105 GLY A C 1
ATOM 807 O O . GLY A 1 105 ? 6.910 6.406 -25.206 1.00 70.81 105 GLY A O 1
ATOM 808 N N . GLU A 1 106 ? 7.824 6.772 -27.214 1.00 70.56 106 GLU A N 1
ATOM 809 C CA . GLU A 1 106 ? 8.901 5.791 -27.034 1.00 70.56 106 GLU A CA 1
ATOM 810 C C . GLU A 1 106 ? 10.141 6.451 -26.418 1.00 70.56 106 GLU A C 1
ATOM 812 O O . GLU A 1 106 ? 10.966 7.054 -27.106 1.00 70.56 106 GLU A O 1
ATOM 817 N N . GLU A 1 107 ? 10.262 6.306 -25.102 1.00 75.50 107 GLU A N 1
ATOM 818 C CA . GLU A 1 107 ? 11.392 6.744 -24.284 1.00 75.50 107 GLU A CA 1
ATOM 819 C C . GLU A 1 107 ? 12.365 5.577 -24.027 1.00 75.50 107 GLU A C 1
ATOM 821 O O . GLU A 1 107 ? 11.979 4.406 -23.974 1.00 75.50 107 GLU A O 1
ATOM 826 N N . ASN A 1 108 ? 13.651 5.876 -23.808 1.00 81.75 108 ASN A N 1
ATOM 827 C CA . ASN A 1 108 ? 14.627 4.844 -23.424 1.00 81.75 108 ASN A CA 1
ATOM 828 C C . ASN A 1 108 ? 14.434 4.367 -21.970 1.00 81.75 108 ASN A C 1
ATOM 830 O O . ASN A 1 108 ? 14.869 3.270 -21.618 1.00 81.75 108 ASN A O 1
ATOM 834 N N . CYS A 1 109 ? 13.814 5.191 -21.123 1.00 88.56 109 CYS A N 1
ATOM 835 C CA . CYS A 1 109 ? 13.471 4.848 -19.750 1.00 88.56 109 CYS A CA 1
ATOM 836 C C . CYS A 1 109 ? 11.949 4.706 -19.647 1.00 88.56 109 CYS A C 1
ATOM 838 O O . CYS A 1 109 ? 11.251 5.683 -19.858 1.00 88.56 109 CYS A O 1
ATOM 840 N N . PRO A 1 110 ? 11.406 3.518 -19.338 1.00 89.50 110 PRO A N 1
ATOM 841 C CA . PRO A 1 110 ? 9.958 3.323 -19.269 1.00 89.50 110 PRO A CA 1
ATOM 842 C C . PRO A 1 110 ? 9.367 3.693 -17.898 1.00 89.50 110 PRO A C 1
ATOM 844 O O . PRO A 1 110 ? 8.426 3.047 -17.437 1.00 89.50 110 PRO A O 1
ATOM 847 N N . VAL A 1 111 ? 9.991 4.627 -17.181 1.00 91.44 111 VAL A N 1
ATOM 848 C CA . VAL A 1 111 ? 9.632 4.980 -15.804 1.00 91.44 111 VAL A CA 1
ATOM 849 C C . VAL A 1 111 ? 9.241 6.444 -15.761 1.00 91.44 111 VAL A C 1
ATOM 851 O O . VAL A 1 111 ? 10.082 7.289 -15.491 1.00 91.44 111 VAL A O 1
ATOM 854 N N . ASP A 1 112 ? 7.959 6.728 -15.928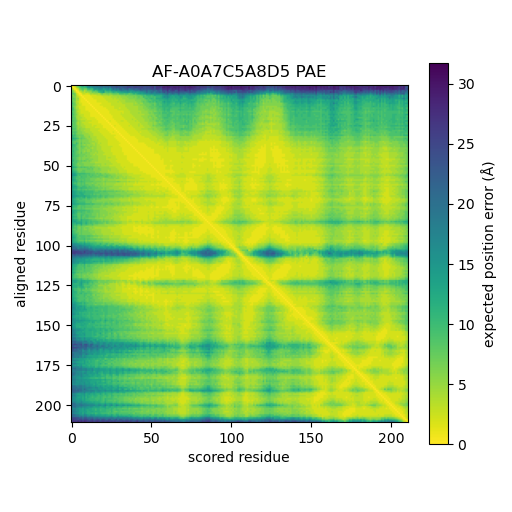 1.00 91.50 112 ASP A N 1
ATOM 855 C CA . ASP A 1 112 ? 7.463 8.104 -15.964 1.00 91.50 112 ASP A CA 1
ATOM 856 C C . ASP A 1 112 ? 7.315 8.694 -14.559 1.00 91.50 112 ASP A C 1
ATOM 858 O O . ASP A 1 112 ? 7.662 9.842 -14.293 1.00 91.50 112 ASP A O 1
ATOM 862 N N . TYR A 1 113 ? 6.791 7.909 -13.615 1.00 93.94 113 TYR A N 1
ATOM 863 C CA . TYR A 1 113 ? 6.608 8.348 -12.233 1.00 93.94 113 TYR A CA 1
ATOM 864 C C . TYR A 1 113 ? 6.571 7.179 -11.250 1.00 93.94 113 TYR A C 1
ATOM 866 O O . TYR A 1 113 ? 6.545 5.998 -11.611 1.00 93.94 113 TYR A O 1
ATOM 874 N N . LYS A 1 114 ? 6.562 7.513 -9.958 1.00 96.19 114 LYS A N 1
ATOM 875 C CA . LYS A 1 114 ? 6.445 6.553 -8.859 1.00 96.19 114 LYS A CA 1
ATOM 876 C C . LYS A 1 114 ? 5.084 6.681 -8.196 1.00 96.19 114 LYS A C 1
ATOM 878 O O . LYS A 1 114 ? 4.737 7.746 -7.688 1.00 96.19 114 LYS A O 1
ATOM 883 N N . LYS A 1 115 ? 4.340 5.581 -8.113 1.00 96.94 115 LYS A N 1
ATOM 884 C CA . LYS A 1 115 ? 3.153 5.478 -7.262 1.00 96.94 115 LYS A CA 1
ATOM 885 C C . LYS A 1 115 ? 3.569 5.017 -5.872 1.00 96.94 115 LYS A C 1
ATOM 887 O O . LYS A 1 115 ? 4.164 3.954 -5.706 1.00 96.94 115 LYS A O 1
ATOM 892 N N . VAL A 1 116 ? 3.236 5.810 -4.868 1.00 98.12 116 VAL A N 1
ATOM 893 C CA . VAL A 1 116 ? 3.532 5.551 -3.462 1.00 98.12 116 VAL A CA 1
ATOM 894 C C . VAL A 1 116 ? 2.240 5.166 -2.758 1.00 98.12 116 VAL A C 1
ATOM 896 O O . VAL A 1 116 ? 1.263 5.911 -2.783 1.00 98.12 116 VAL A O 1
ATOM 899 N N . GLU A 1 117 ? 2.245 4.022 -2.090 1.00 98.00 117 GLU A N 1
ATOM 900 C CA . GLU A 1 117 ? 1.164 3.548 -1.236 1.00 98.00 117 GLU A CA 1
ATOM 901 C C . GLU A 1 117 ? 1.668 3.469 0.206 1.00 98.00 117 GLU A C 1
ATOM 903 O O . GLU A 1 117 ? 2.655 2.790 0.509 1.00 98.00 117 GLU A O 1
ATOM 908 N N . ILE A 1 118 ? 0.982 4.178 1.097 1.00 98.44 118 ILE A N 1
ATOM 909 C CA . ILE A 1 118 ? 1.245 4.180 2.531 1.00 98.44 118 ILE A CA 1
ATOM 910 C C . ILE A 1 118 ? 0.077 3.499 3.218 1.00 98.44 118 ILE A C 1
ATOM 912 O O . ILE A 1 118 ? -1.069 3.948 3.130 1.00 98.44 118 ILE A O 1
ATOM 916 N N . LYS A 1 119 ? 0.378 2.426 3.938 1.00 98.50 119 LYS A N 1
ATOM 917 C CA . LYS A 1 119 ? -0.581 1.724 4.778 1.00 98.50 119 LYS A CA 1
ATOM 918 C C . LYS A 1 119 ? -0.183 1.908 6.230 1.00 98.50 119 LYS A C 1
ATOM 920 O O . LYS A 1 119 ? 0.921 1.545 6.623 1.00 98.50 119 LYS A O 1
ATOM 925 N N . VAL A 1 120 ? -1.103 2.415 7.039 1.00 98.56 120 VAL A N 1
ATOM 926 C CA . VAL A 1 120 ? -0.920 2.516 8.487 1.00 98.56 120 VAL A CA 1
ATOM 927 C C . VAL A 1 120 ? -1.916 1.593 9.168 1.00 98.56 120 VAL A C 1
ATOM 929 O O . VAL A 1 120 ? -3.125 1.787 9.049 1.00 98.56 120 VAL A O 1
ATOM 932 N N . SER A 1 121 ? -1.418 0.581 9.874 1.00 98.38 121 SER A N 1
ATOM 933 C CA . SER A 1 121 ? -2.229 -0.409 10.583 1.00 98.38 121 SER A CA 1
ATOM 934 C C . SER A 1 121 ? -1.999 -0.355 12.088 1.00 98.38 121 SER A C 1
ATOM 936 O O . SER A 1 121 ? -0.911 -0.043 12.564 1.00 98.38 121 SER A O 1
ATOM 938 N N . PHE A 1 122 ? -3.035 -0.664 12.857 1.00 97.88 122 PHE A N 1
ATOM 939 C CA . PHE A 1 122 ? -2.984 -0.732 14.313 1.00 97.88 122 PHE A CA 1
ATOM 940 C C . PHE A 1 122 ? -3.761 -1.951 14.808 1.00 97.88 122 PHE A C 1
ATOM 942 O O . PHE A 1 122 ? -4.771 -2.362 14.228 1.00 97.88 122 PHE A O 1
ATOM 949 N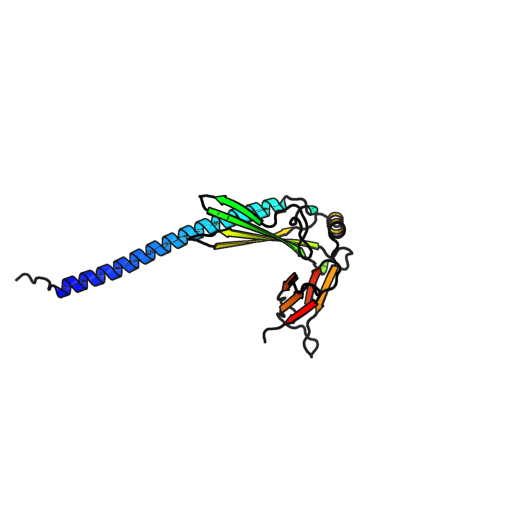 N . SER A 1 123 ? -3.277 -2.550 15.893 1.00 92.94 123 SER A N 1
ATOM 950 C CA . SER A 1 123 ? -3.761 -3.836 16.399 1.00 92.94 123 SER A CA 1
ATOM 951 C C . SER A 1 123 ? -4.299 -3.744 17.839 1.00 92.94 123 SER A C 1
ATOM 953 O O . SER A 1 123 ? -4.467 -2.663 18.412 1.00 92.94 123 SER A O 1
ATOM 955 N N . GLY A 1 124 ? -4.660 -4.896 18.412 1.00 89.69 124 GLY A N 1
ATOM 956 C CA . GLY A 1 124 ? -5.288 -5.009 19.730 1.00 89.69 124 GLY A CA 1
ATOM 957 C C . GLY A 1 124 ? -6.818 -5.038 19.667 1.00 89.69 124 GLY A C 1
ATOM 958 O O . GLY A 1 124 ? -7.404 -5.471 18.676 1.00 89.69 124 GLY A O 1
ATOM 959 N N . PHE A 1 125 ? -7.476 -4.589 20.743 1.00 87.94 125 PHE A N 1
ATOM 960 C CA . PHE A 1 125 ? -8.940 -4.659 20.880 1.00 87.94 125 PHE A CA 1
ATOM 961 C C . PHE A 1 125 ? -9.697 -3.874 19.792 1.00 87.94 125 PHE A C 1
ATOM 963 O O . PHE A 1 125 ? -10.722 -4.332 19.284 1.00 87.94 125 PHE A O 1
ATOM 970 N N . LEU A 1 126 ? -9.174 -2.706 19.408 1.00 93.56 126 LEU A N 1
ATOM 971 C CA . LEU A 1 126 ? -9.665 -1.913 18.280 1.00 93.56 126 LEU A CA 1
ATOM 972 C C . LEU A 1 126 ? -8.605 -1.971 17.186 1.00 93.56 126 LEU A C 1
ATOM 974 O O . LEU A 1 126 ? -7.653 -1.194 17.215 1.00 93.56 126 LEU A O 1
ATOM 978 N N . LYS A 1 127 ? -8.753 -2.927 16.271 1.00 95.62 127 LYS A N 1
ATOM 979 C CA . LYS A 1 127 ? -7.867 -3.102 15.119 1.00 95.62 127 LYS A CA 1
ATOM 980 C C . LYS A 1 127 ? -8.417 -2.394 13.888 1.00 95.62 127 LYS A C 1
ATOM 982 O O . LYS A 1 127 ? -9.635 -2.300 13.718 1.00 95.62 127 LYS A O 1
ATOM 987 N N . GLY A 1 128 ? -7.528 -1.941 13.023 1.00 96.81 128 GLY A N 1
ATOM 988 C CA . GLY A 1 128 ? -7.894 -1.281 11.782 1.00 96.81 128 GLY A CA 1
ATOM 989 C C . GLY A 1 128 ? -6.673 -0.833 11.003 1.00 96.81 128 GLY A C 1
ATOM 990 O O . GLY A 1 128 ? -5.537 -0.972 11.452 1.00 96.81 128 GLY A O 1
ATOM 991 N N . GLU A 1 129 ? -6.933 -0.300 9.821 1.00 97.81 129 GLU A N 1
ATOM 992 C CA . GLU A 1 129 ? -5.915 0.229 8.931 1.00 97.81 129 GLU A CA 1
ATOM 993 C C . GLU A 1 129 ? -6.488 1.364 8.084 1.00 97.81 129 GLU A C 1
ATOM 995 O O . GLU A 1 129 ? -7.710 1.500 7.940 1.00 97.81 129 GLU A O 1
ATOM 1000 N N . VAL A 1 130 ? -5.586 2.189 7.568 1.00 98.06 130 VAL A N 1
ATOM 1001 C CA . VAL A 1 130 ? -5.847 3.268 6.618 1.00 98.06 130 VAL A CA 1
ATOM 1002 C C . VAL A 1 130 ? -4.827 3.147 5.492 1.00 98.06 130 VAL A C 1
ATOM 1004 O O . VAL A 1 130 ? -3.661 2.841 5.743 1.00 98.06 130 VAL A O 1
ATOM 1007 N N . PHE A 1 131 ? -5.275 3.394 4.265 1.00 97.44 131 PHE A N 1
ATOM 1008 C CA . PHE A 1 131 ? -4.435 3.437 3.074 1.00 97.44 131 PHE A CA 1
ATOM 1009 C C . PHE A 1 131 ? -4.518 4.822 2.460 1.00 97.44 131 PHE A C 1
ATOM 1011 O O . PHE A 1 131 ? -5.618 5.344 2.280 1.00 97.44 131 PHE A O 1
ATOM 1018 N N . LEU A 1 132 ? -3.368 5.383 2.110 1.00 98.12 132 LEU A N 1
ATOM 1019 C CA . LEU A 1 132 ? -3.273 6.558 1.262 1.00 98.12 132 LEU A CA 1
ATOM 1020 C C . LEU A 1 132 ? -2.328 6.274 0.106 1.00 98.12 132 LEU A C 1
ATOM 1022 O O . LEU A 1 132 ? -1.361 5.524 0.239 1.00 98.12 132 LEU A O 1
ATOM 1026 N N . THR A 1 133 ? -2.606 6.908 -1.023 1.00 97.69 133 THR A N 1
ATOM 1027 C CA . THR A 1 133 ? -1.782 6.812 -2.220 1.00 97.69 133 THR A CA 1
ATOM 1028 C C . THR A 1 133 ? -1.426 8.201 -2.714 1.00 97.69 133 THR A C 1
ATOM 1030 O O . THR A 1 133 ? -2.237 9.124 -2.630 1.00 97.69 133 THR A O 1
ATOM 1033 N N . THR A 1 134 ? -0.223 8.350 -3.245 1.00 97.69 134 THR A N 1
ATOM 1034 C CA . THR A 1 134 ? 0.228 9.570 -3.912 1.00 97.69 134 THR A CA 1
ATOM 1035 C C . THR A 1 134 ? 1.147 9.203 -5.070 1.00 97.69 134 THR A C 1
ATOM 1037 O O . THR A 1 134 ? 1.632 8.076 -5.153 1.00 97.69 134 THR A O 1
ATOM 1040 N N . GLU A 1 135 ? 1.379 10.151 -5.961 1.00 96.94 135 GLU A N 1
ATOM 1041 C CA . GLU A 1 135 ? 2.273 9.999 -7.100 1.00 96.94 135 GLU A CA 1
ATOM 1042 C C . GLU A 1 135 ? 3.412 11.001 -6.941 1.00 96.94 135 GLU A C 1
ATOM 1044 O O . GLU A 1 135 ? 3.204 12.129 -6.485 1.00 96.94 135 GLU A O 1
ATOM 1049 N N . VAL A 1 136 ? 4.622 10.564 -7.268 1.00 97.00 136 VAL A N 1
ATOM 1050 C CA . VAL A 1 136 ? 5.821 11.397 -7.272 1.00 97.00 136 VAL A CA 1
ATOM 1051 C C . VAL A 1 136 ? 6.376 11.368 -8.683 1.00 97.00 136 VAL A C 1
ATOM 1053 O O . VAL A 1 136 ? 6.738 10.303 -9.179 1.00 97.00 136 VAL A O 1
ATOM 1056 N N . THR A 1 137 ? 6.433 12.533 -9.311 1.00 94.25 137 THR A N 1
ATOM 1057 C CA . THR A 1 137 ? 6.940 12.725 -10.673 1.00 94.25 137 THR A CA 1
ATOM 1058 C C . THR A 1 137 ? 8.387 13.223 -10.605 1.00 94.25 137 THR A C 1
ATOM 1060 O O . THR A 1 137 ? 8.701 14.014 -9.705 1.00 94.25 137 THR A O 1
ATOM 1063 N N . PRO A 1 138 ? 9.280 12.784 -11.509 1.00 93.88 138 PRO A N 1
ATOM 1064 C CA . PRO A 1 138 ? 10.599 13.386 -11.657 1.00 93.88 138 PRO A CA 1
ATOM 1065 C C . PRO A 1 138 ? 10.468 14.865 -12.036 1.00 93.88 138 PRO A C 1
ATOM 1067 O O . PRO A 1 138 ? 9.491 15.297 -12.651 1.00 93.88 138 PRO A O 1
ATOM 1070 N N . ARG A 1 139 ? 11.460 15.674 -11.670 1.00 92.38 139 ARG A N 1
ATOM 1071 C CA . ARG A 1 139 ? 11.463 17.107 -11.988 1.00 92.38 139 ARG A CA 1
ATOM 1072 C C . ARG A 1 139 ? 11.711 17.367 -13.474 1.00 92.38 139 ARG A C 1
ATOM 1074 O O . ARG A 1 139 ? 11.235 18.364 -14.013 1.00 92.38 139 ARG A O 1
ATOM 1081 N N . ASP A 1 140 ? 12.514 16.518 -14.103 1.00 91.50 140 ASP A N 1
ATOM 1082 C CA . ASP A 1 140 ? 12.921 16.620 -15.498 1.00 91.50 140 ASP A CA 1
ATOM 1083 C C . ASP A 1 140 ? 13.297 15.236 -16.065 1.00 91.50 140 ASP A C 1
ATOM 1085 O O . ASP A 1 140 ? 13.536 14.288 -15.314 1.00 91.50 140 ASP A O 1
ATOM 1089 N N . LYS A 1 141 ? 13.392 15.130 -17.399 1.00 88.56 141 LYS A N 1
ATOM 1090 C CA . LYS A 1 141 ? 13.749 13.877 -18.095 1.00 88.56 141 LYS A CA 1
ATOM 1091 C C . LYS A 1 141 ? 15.155 13.362 -17.754 1.00 88.56 141 LYS A C 1
ATOM 1093 O O . LYS A 1 141 ? 15.464 12.195 -17.977 1.00 88.56 141 LYS A O 1
ATOM 1098 N N . VAL A 1 142 ? 16.040 14.217 -17.228 1.00 91.06 142 VAL A N 1
ATOM 1099 C CA . VAL A 1 142 ? 17.387 13.793 -16.813 1.00 91.06 142 VAL A CA 1
ATOM 1100 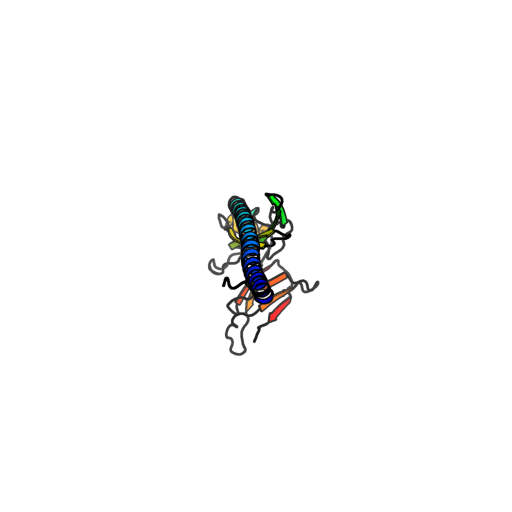C C . VAL A 1 142 ? 17.300 13.000 -15.512 1.00 91.06 142 VAL A C 1
ATOM 1102 O O . VAL A 1 142 ? 17.932 11.950 -15.395 1.00 91.06 142 VAL A O 1
ATOM 1105 N N . GLU A 1 143 ? 16.509 13.478 -14.551 1.00 91.69 143 GLU A N 1
ATOM 1106 C CA . GLU A 1 143 ? 16.225 12.765 -13.304 1.00 91.69 143 GLU A CA 1
ATOM 1107 C C . GLU A 1 143 ? 15.486 11.443 -13.561 1.00 91.69 143 GLU A C 1
ATOM 1109 O O . GLU A 1 143 ? 15.800 10.431 -12.937 1.00 91.69 143 GLU A O 1
ATOM 1114 N N . GLU A 1 144 ? 14.577 11.431 -14.533 1.00 90.81 144 GLU A N 1
ATOM 1115 C CA . GLU A 1 144 ? 13.894 10.225 -15.002 1.00 90.81 144 GLU A CA 1
ATOM 1116 C C . GLU A 1 144 ? 14.869 9.183 -15.578 1.00 90.81 144 GLU A C 1
ATOM 1118 O O . GLU A 1 144 ? 14.966 8.059 -15.080 1.00 90.81 144 GLU A O 1
ATOM 1123 N N . ALA A 1 145 ? 15.683 9.570 -16.565 1.00 90.06 145 ALA A N 1
ATOM 1124 C CA . ALA A 1 145 ? 16.649 8.675 -17.202 1.00 90.06 145 ALA A CA 1
ATOM 1125 C C . ALA A 1 145 ? 17.724 8.153 -16.227 1.00 90.06 145 ALA A C 1
ATOM 1127 O O . ALA A 1 145 ? 18.221 7.026 -16.370 1.00 90.06 145 ALA A O 1
ATOM 1128 N N . ALA A 1 146 ? 18.082 8.950 -15.215 1.00 91.75 146 ALA A N 1
ATOM 1129 C CA . ALA A 1 146 ? 18.997 8.528 -14.158 1.00 91.75 146 ALA A CA 1
ATOM 1130 C C . ALA A 1 146 ? 18.437 7.343 -13.352 1.00 91.75 146 ALA A C 1
ATOM 1132 O O . ALA A 1 146 ? 19.204 6.477 -12.919 1.00 91.75 146 ALA A O 1
ATOM 1133 N N . GLU A 1 147 ? 17.116 7.250 -13.204 1.00 92.25 147 GLU A N 1
ATOM 1134 C CA . GLU A 1 147 ? 16.468 6.181 -12.450 1.00 92.25 147 GLU A CA 1
ATOM 1135 C C . GLU A 1 147 ? 16.625 4.821 -13.140 1.00 92.25 147 GLU A C 1
ATOM 1137 O O . GLU A 1 147 ? 17.003 3.845 -12.492 1.00 92.25 147 GLU A O 1
ATOM 1142 N N . CYS A 1 148 ? 16.476 4.765 -14.465 1.00 90.56 148 CYS A N 1
ATOM 1143 C CA . CYS A 1 148 ? 16.737 3.547 -15.240 1.00 90.56 148 CYS A CA 1
ATOM 1144 C C . CYS A 1 148 ? 18.219 3.136 -15.252 1.00 90.56 148 CYS A C 1
ATOM 1146 O O . CYS A 1 148 ? 18.537 1.963 -15.456 1.00 90.56 148 CYS A O 1
ATOM 1148 N N . THR A 1 149 ? 19.138 4.074 -15.002 1.00 90.81 149 THR A N 1
ATOM 1149 C CA . THR A 1 149 ? 20.565 3.756 -14.814 1.00 90.81 149 THR A CA 1
ATOM 1150 C C . THR A 1 149 ? 20.819 3.166 -13.426 1.00 90.81 149 THR A C 1
ATOM 1152 O O . THR A 1 149 ? 21.608 2.232 -13.277 1.00 90.81 149 THR A O 1
ATOM 1155 N N . LYS A 1 150 ? 20.135 3.690 -12.403 1.00 91.38 150 LYS A N 1
ATOM 1156 C CA . LYS A 1 150 ? 20.217 3.217 -11.016 1.00 91.38 150 LYS A CA 1
ATOM 1157 C C . LYS A 1 150 ? 19.589 1.832 -10.847 1.00 91.38 150 LYS A C 1
ATOM 1159 O O . LYS A 1 150 ? 20.160 0.975 -10.174 1.00 91.38 150 LYS A O 1
ATOM 1164 N N . GLN A 1 151 ? 18.423 1.620 -11.447 1.00 93.19 151 GLN A N 1
ATOM 1165 C CA . GLN A 1 151 ? 17.680 0.370 -11.402 1.00 93.19 151 GLN A CA 1
ATOM 1166 C C . GLN A 1 151 ? 17.185 0.018 -12.812 1.00 93.19 151 GLN A C 1
ATOM 1168 O O . GLN A 1 151 ? 16.124 0.484 -13.225 1.00 93.19 151 GLN A O 1
ATOM 1173 N N . PRO A 1 152 ? 17.927 -0.825 -13.554 1.00 92.06 152 PRO A N 1
ATOM 1174 C CA . PRO A 1 152 ? 17.539 -1.226 -14.900 1.00 92.06 152 PRO A CA 1
ATOM 1175 C C . PRO A 1 152 ? 16.186 -1.942 -14.921 1.00 92.06 152 PRO A C 1
ATOM 1177 O O . PRO A 1 152 ? 15.987 -2.968 -14.256 1.00 92.06 152 PRO A O 1
ATOM 1180 N N . VAL A 1 153 ? 15.266 -1.409 -15.723 1.00 92.75 153 VAL A N 1
ATOM 1181 C CA . VAL A 1 153 ? 13.911 -1.931 -15.921 1.00 92.75 153 VAL A CA 1
ATOM 1182 C C . VAL A 1 153 ? 13.504 -1.865 -17.392 1.00 92.75 153 VAL A C 1
ATOM 1184 O O . VAL A 1 153 ? 14.086 -1.124 -18.180 1.00 92.75 153 VAL A O 1
ATOM 1187 N N . GLY A 1 154 ? 12.510 -2.666 -17.758 1.00 90.56 154 GLY A N 1
ATOM 1188 C CA . GLY A 1 154 ? 11.877 -2.699 -19.071 1.00 90.56 154 GLY A CA 1
ATOM 1189 C C . GLY A 1 154 ? 10.372 -2.935 -18.949 1.00 90.56 154 GLY A C 1
ATOM 1190 O O . GLY A 1 154 ? 9.874 -3.286 -17.876 1.00 90.56 154 GLY A O 1
ATOM 1191 N N . VAL A 1 155 ? 9.651 -2.767 -20.059 1.00 90.25 155 VAL A N 1
ATOM 1192 C CA . VAL A 1 155 ? 8.204 -3.015 -20.120 1.00 90.25 155 VAL A CA 1
ATOM 1193 C C . VAL A 1 155 ? 7.922 -4.421 -20.633 1.00 90.25 155 VAL A C 1
ATOM 1195 O O . VAL A 1 155 ? 8.290 -4.776 -21.753 1.00 90.25 155 VAL A O 1
ATOM 1198 N N . LEU A 1 156 ? 7.199 -5.211 -19.844 1.00 91.88 156 LEU A N 1
ATOM 1199 C CA . LEU A 1 156 ? 6.541 -6.428 -20.304 1.00 91.88 156 LEU A CA 1
ATOM 1200 C C . LEU A 1 156 ? 5.078 -6.102 -20.628 1.00 91.88 156 LEU A C 1
ATOM 1202 O O . LEU A 1 156 ? 4.252 -5.972 -19.727 1.00 91.88 156 LEU A O 1
ATOM 1206 N N . SER A 1 157 ? 4.758 -5.980 -21.919 1.00 91.69 157 SER A N 1
ATOM 1207 C CA . SER A 1 157 ? 3.382 -5.749 -22.377 1.00 91.69 157 SER A CA 1
ATOM 1208 C C . SER A 1 157 ? 2.632 -7.071 -22.519 1.00 91.69 157 SER A C 1
ATOM 1210 O O . SER A 1 157 ? 2.990 -7.916 -23.345 1.00 91.69 157 SER A O 1
ATOM 1212 N N . VAL A 1 158 ? 1.571 -7.253 -21.733 1.00 93.62 158 VAL A N 1
ATOM 1213 C CA . VAL A 1 158 ? 0.695 -8.429 -21.797 1.00 93.62 158 VAL A CA 1
ATOM 1214 C C . VAL A 1 158 ? -0.615 -8.036 -22.467 1.00 93.62 158 VAL A C 1
ATOM 1216 O O . VAL A 1 158 ? -1.318 -7.136 -22.011 1.00 93.62 158 VAL A O 1
ATOM 1219 N N . LYS A 1 159 ? -0.951 -8.729 -23.561 1.00 94.38 159 LYS A N 1
ATOM 1220 C CA . LYS A 1 159 ? -2.194 -8.547 -24.321 1.00 94.38 159 LYS A CA 1
ATOM 1221 C C . LYS A 1 159 ? -3.011 -9.836 -24.287 1.00 94.38 159 LYS A C 1
ATOM 1223 O O . LYS A 1 159 ? -2.569 -10.873 -24.769 1.00 94.38 159 LYS A O 1
ATOM 1228 N N . VAL A 1 160 ? -4.212 -9.744 -23.734 1.00 94.19 160 VAL A N 1
ATOM 1229 C CA . VAL A 1 160 ? -5.170 -10.824 -23.512 1.00 94.19 160 VAL A CA 1
ATOM 1230 C C . VAL A 1 160 ? -6.392 -10.575 -24.389 1.00 94.19 160 VAL A C 1
ATOM 1232 O O . VAL A 1 160 ? -7.163 -9.639 -24.166 1.00 94.19 160 VAL A O 1
ATOM 1235 N N . PHE A 1 161 ? -6.577 -11.430 -25.387 1.00 94.06 161 PHE A N 1
ATOM 1236 C CA . PHE A 1 161 ? -7.684 -11.362 -26.335 1.00 94.06 161 PHE A CA 1
ATOM 1237 C C . PHE A 1 161 ? -8.476 -12.670 -26.347 1.00 94.06 161 PHE A C 1
ATOM 1239 O O . PHE A 1 161 ? -7.958 -13.740 -26.025 1.00 94.06 161 PHE A O 1
ATOM 1246 N N . ASN A 1 162 ? -9.760 -12.576 -26.687 1.00 91.38 162 ASN A N 1
ATOM 1247 C CA . ASN A 1 162 ? -10.616 -13.737 -26.905 1.00 91.38 162 ASN A CA 1
ATOM 1248 C C . ASN A 1 162 ? -10.380 -14.341 -28.308 1.00 91.38 162 ASN A C 1
ATOM 1250 O O . ASN A 1 162 ? -9.616 -13.814 -29.115 1.00 91.38 162 ASN A O 1
ATOM 1254 N N . ALA A 1 163 ? -11.084 -15.428 -28.636 1.00 91.56 163 ALA A N 1
ATOM 1255 C CA . ALA A 1 163 ? -10.980 -16.079 -29.947 1.00 91.56 163 ALA A CA 1
ATOM 1256 C C . ALA A 1 163 ? -11.389 -15.186 -31.142 1.00 91.56 163 ALA A C 1
ATOM 1258 O O . ALA A 1 163 ? -11.060 -15.508 -32.279 1.00 91.56 163 ALA A O 1
ATOM 1259 N N . LYS A 1 164 ? -12.099 -14.075 -30.899 1.00 93.75 164 LYS A N 1
ATOM 1260 C CA . LYS A 1 164 ? -12.491 -13.083 -31.913 1.00 93.75 164 LYS A CA 1
ATOM 1261 C C . LYS A 1 164 ? -11.479 -11.935 -32.050 1.00 93.75 164 LYS A C 1
ATOM 1263 O O . LYS A 1 164 ? -11.701 -11.037 -32.853 1.00 93.75 164 LYS A O 1
ATOM 1268 N N . GLY A 1 165 ? -10.389 -11.951 -31.279 1.00 90.25 165 GLY A N 1
ATOM 1269 C CA . GLY A 1 165 ? -9.388 -10.882 -31.257 1.00 90.25 165 GLY A CA 1
ATOM 1270 C C . GLY A 1 165 ? -9.786 -9.657 -30.426 1.00 90.25 165 GLY A C 1
ATOM 1271 O O . GLY A 1 165 ? -9.088 -8.649 -30.463 1.00 90.25 165 GLY A O 1
ATOM 1272 N N . GLU A 1 166 ? -10.880 -9.719 -29.662 1.00 92.62 166 GLU A N 1
ATOM 1273 C CA . GLU A 1 166 ? -11.321 -8.616 -28.803 1.00 92.62 166 GLU A CA 1
ATOM 1274 C C . GLU A 1 166 ? -10.635 -8.700 -27.435 1.00 92.62 166 GLU A C 1
ATOM 1276 O O . GLU A 1 166 ? -10.479 -9.790 -26.873 1.00 92.62 166 GLU A O 1
ATOM 1281 N N . PHE A 1 167 ? -10.263 -7.550 -26.866 1.00 93.25 167 PHE A N 1
ATOM 1282 C CA . PHE A 1 167 ? -9.670 -7.503 -25.532 1.00 93.25 167 PHE A CA 1
ATOM 1283 C C . PHE A 1 167 ? -10.625 -8.043 -24.469 1.00 93.25 167 PHE A C 1
ATOM 1285 O O . PHE A 1 167 ? -11.776 -7.615 -24.345 1.00 93.25 167 PHE A O 1
ATOM 1292 N N . VAL A 1 168 ? -10.108 -8.954 -23.651 1.00 92.88 168 VAL A N 1
ATOM 1293 C CA . VAL A 1 168 ? -10.836 -9.487 -22.502 1.00 92.88 168 VAL A CA 1
ATOM 1294 C C . VAL A 1 168 ? -10.972 -8.392 -21.446 1.00 92.88 168 VAL A C 1
ATOM 1296 O O . VAL A 1 168 ? -9.988 -7.768 -21.083 1.00 92.88 168 VAL A O 1
ATOM 1299 N N . GLN A 1 169 ? -12.183 -8.158 -20.942 1.00 93.31 169 GLN A N 1
ATOM 1300 C CA . GLN A 1 169 ? -12.410 -7.251 -19.811 1.00 93.31 169 GLN A CA 1
ATOM 1301 C C . GLN A 1 169 ? -12.061 -7.943 -18.491 1.00 93.31 169 GLN A C 1
ATOM 1303 O O . GLN A 1 169 ? -12.427 -9.109 -18.311 1.00 93.31 169 GLN A O 1
ATOM 1308 N N . ASN A 1 170 ? -11.407 -7.222 -17.579 1.00 92.75 170 ASN A N 1
ATOM 1309 C CA . ASN A 1 170 ? -11.049 -7.693 -16.234 1.00 92.75 170 ASN A CA 1
ATOM 1310 C C . ASN A 1 170 ? -10.299 -9.048 -16.173 1.00 92.75 170 ASN A C 1
ATOM 1312 O O . ASN A 1 170 ? -10.663 -9.890 -15.347 1.00 92.75 170 ASN A O 1
ATOM 1316 N N . PRO A 1 171 ? -9.285 -9.332 -17.022 1.00 94.69 171 PRO A N 1
ATOM 1317 C CA . PRO A 1 171 ? -8.482 -10.539 -16.854 1.00 94.69 171 PRO A CA 1
ATOM 1318 C C . PRO A 1 171 ? -7.592 -10.401 -15.616 1.00 94.69 171 PRO A C 1
ATOM 1320 O O . PRO A 1 171 ? -7.019 -9.344 -15.377 1.00 94.69 171 PRO A O 1
ATOM 1323 N N . LYS A 1 172 ? -7.420 -11.477 -14.853 1.00 95.56 172 LYS A N 1
ATOM 1324 C CA . LYS A 1 172 ? -6.416 -11.559 -13.794 1.00 95.56 172 LYS A CA 1
ATOM 1325 C C . LYS A 1 172 ? -5.091 -11.999 -14.417 1.00 95.56 172 LYS A C 1
ATOM 1327 O O . LYS A 1 172 ? -5.000 -13.087 -14.987 1.00 95.56 172 LYS A O 1
ATOM 1332 N N . ILE A 1 173 ? -4.075 -11.149 -14.324 1.00 94.81 173 ILE A N 1
ATOM 1333 C CA . ILE A 1 173 ? -2.733 -11.386 -14.860 1.00 94.81 173 ILE A CA 1
ATOM 1334 C C . ILE A 1 173 ? -1.757 -11.492 -13.690 1.00 94.81 173 ILE A C 1
ATOM 1336 O O . ILE A 1 173 ? -1.634 -10.568 -12.886 1.00 94.81 173 ILE A O 1
ATOM 1340 N N . GLU A 1 174 ? -1.053 -12.615 -13.611 1.00 95.44 174 GLU A N 1
ATOM 1341 C CA . GLU A 1 174 ? -0.072 -12.918 -12.574 1.00 95.44 174 GLU A CA 1
ATOM 1342 C C . GLU A 1 174 ? 1.293 -13.187 -13.211 1.00 95.44 174 GLU A C 1
ATOM 1344 O O . GLU A 1 174 ? 1.418 -13.960 -14.165 1.00 95.44 174 GLU A O 1
ATOM 1349 N N . ILE A 1 175 ? 2.326 -12.542 -12.677 1.00 95.25 175 ILE A N 1
ATOM 1350 C CA . ILE A 1 175 ? 3.713 -12.703 -13.107 1.00 95.25 175 ILE A CA 1
ATOM 1351 C C . ILE A 1 175 ? 4.474 -13.438 -12.013 1.00 95.25 175 ILE A C 1
ATOM 1353 O O . ILE A 1 175 ? 4.489 -13.005 -10.859 1.00 95.25 175 ILE A O 1
ATOM 1357 N N . 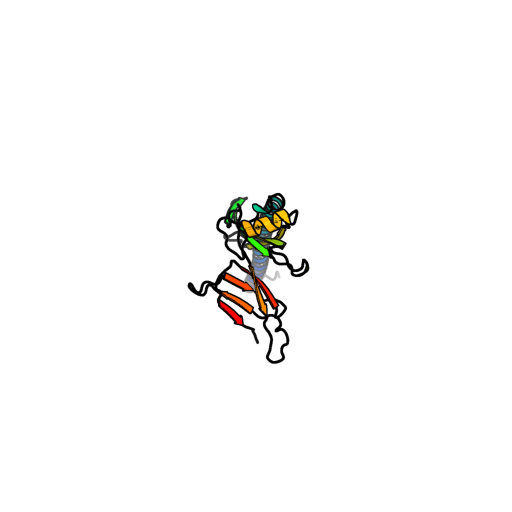TYR A 1 176 ? 5.141 -14.522 -12.393 1.00 95.12 176 TYR A N 1
ATOM 1358 C CA . TYR A 1 176 ? 5.937 -15.350 -11.497 1.00 95.12 176 TYR A CA 1
ATOM 1359 C C . TYR A 1 176 ? 7.398 -15.399 -11.923 1.00 95.12 176 TYR A C 1
ATOM 1361 O O . TYR A 1 176 ? 7.726 -15.339 -13.116 1.00 95.12 176 TYR A O 1
ATOM 1369 N N . ASN A 1 177 ? 8.268 -15.609 -10.939 1.00 93.00 177 ASN A N 1
ATOM 1370 C CA . ASN A 1 177 ? 9.634 -16.034 -11.189 1.00 93.00 177 ASN A CA 1
ATOM 1371 C C . ASN A 1 177 ? 9.615 -17.483 -11.724 1.00 93.00 177 ASN A C 1
ATOM 1373 O O . ASN A 1 177 ? 9.078 -18.369 -11.055 1.00 93.00 177 ASN A O 1
ATOM 1377 N N . PRO A 1 178 ? 10.179 -17.766 -12.912 1.00 93.12 178 PRO A N 1
ATOM 1378 C CA . PRO A 1 178 ? 10.107 -19.095 -13.518 1.00 93.12 178 PRO A CA 1
ATOM 1379 C C . PRO A 1 178 ? 10.903 -20.158 -12.748 1.00 93.12 178 PRO A C 1
ATOM 1381 O O . PRO A 1 178 ? 10.598 -21.341 -12.873 1.00 93.12 178 PRO A O 1
ATOM 1384 N N . THR A 1 179 ? 11.899 -19.751 -11.957 1.00 92.75 179 THR A N 1
ATOM 1385 C CA . THR A 1 179 ? 12.782 -20.657 -11.216 1.00 92.75 179 THR A CA 1
ATOM 1386 C C . THR A 1 179 ? 12.249 -20.936 -9.816 1.00 92.75 179 THR A C 1
ATOM 1388 O O . THR A 1 179 ? 12.172 -22.092 -9.410 1.00 92.75 179 THR A O 1
ATOM 1391 N N . THR A 1 180 ? 11.868 -19.894 -9.072 1.00 92.88 180 THR A N 1
ATOM 1392 C CA . THR A 1 180 ? 11.399 -20.047 -7.682 1.00 92.88 180 THR A CA 1
ATOM 1393 C C . THR A 1 180 ? 9.894 -20.278 -7.579 1.00 92.88 180 THR A C 1
ATOM 1395 O O . THR A 1 180 ? 9.419 -20.752 -6.555 1.00 92.88 180 THR A O 1
ATOM 1398 N N . SER A 1 181 ? 9.137 -20.000 -8.648 1.00 92.31 181 SER A N 1
ATOM 1399 C CA . SER A 1 181 ? 7.666 -19.969 -8.650 1.00 92.31 181 SER A CA 1
ATOM 1400 C C . SER A 1 181 ? 7.053 -18.936 -7.695 1.00 92.31 181 SER A C 1
ATOM 1402 O O . SER A 1 181 ? 5.856 -18.997 -7.418 1.00 92.31 181 SER A O 1
ATOM 1404 N N . ASP A 1 182 ? 7.838 -17.957 -7.239 1.00 93.06 182 ASP A N 1
ATOM 1405 C CA . ASP A 1 182 ? 7.337 -16.860 -6.413 1.00 93.06 182 ASP A CA 1
ATOM 1406 C C . ASP A 1 182 ? 6.490 -15.895 -7.244 1.00 93.06 182 ASP A C 1
ATOM 1408 O O . ASP A 1 182 ? 6.844 -15.548 -8.377 1.00 93.06 182 ASP A O 1
ATOM 1412 N N . LEU A 1 183 ? 5.375 -15.441 -6.668 1.00 93.06 183 LEU A N 1
ATOM 1413 C CA . LEU A 1 183 ? 4.544 -14.394 -7.255 1.00 93.06 183 LEU A CA 1
ATOM 1414 C C . LEU A 1 183 ? 5.269 -13.048 -7.146 1.00 93.06 183 LEU A C 1
ATOM 1416 O O . LEU A 1 183 ? 5.569 -12.589 -6.046 1.00 93.06 183 LEU A O 1
ATOM 1420 N N . ILE A 1 184 ? 5.497 -12.399 -8.286 1.00 91.62 184 ILE A N 1
ATOM 1421 C CA . ILE A 1 184 ? 6.128 -11.077 -8.368 1.00 91.62 184 ILE A CA 1
ATOM 1422 C C . ILE A 1 184 ? 5.058 -9.988 -8.296 1.00 91.62 184 ILE A C 1
ATOM 1424 O O . ILE A 1 184 ? 5.143 -9.064 -7.488 1.00 91.62 184 ILE A O 1
ATOM 1428 N N . VAL A 1 185 ? 4.032 -10.095 -9.144 1.00 91.00 185 VAL A N 1
ATOM 1429 C CA . VAL A 1 185 ? 2.946 -9.113 -9.225 1.00 91.00 185 VAL A CA 1
ATOM 1430 C C . VAL A 1 185 ? 1.671 -9.759 -9.765 1.00 91.00 185 VAL A C 1
ATOM 1432 O O . VAL A 1 185 ? 1.723 -10.641 -10.620 1.00 91.00 185 VAL A O 1
ATOM 1435 N N . SER A 1 186 ? 0.523 -9.313 -9.254 1.00 93.38 186 SER A N 1
ATOM 1436 C CA . SER A 1 186 ? -0.814 -9.721 -9.689 1.00 93.38 186 SER A CA 1
ATOM 1437 C C . SER A 1 186 ? -1.663 -8.478 -9.912 1.00 93.38 186 SER A C 1
ATOM 1439 O O . SER A 1 186 ? -1.754 -7.633 -9.021 1.00 93.38 186 SER A O 1
ATOM 1441 N N . VAL A 1 187 ? -2.314 -8.381 -11.067 1.00 92.12 187 VAL A N 1
ATOM 1442 C CA . VAL A 1 187 ? -3.182 -7.253 -11.434 1.00 92.12 187 VAL A CA 1
ATOM 1443 C C . VAL A 1 187 ? -4.443 -7.745 -12.132 1.00 92.12 187 VAL A C 1
ATOM 1445 O O . VAL A 1 187 ? -4.428 -8.767 -12.817 1.00 92.12 187 VAL A O 1
ATOM 1448 N N . THR A 1 188 ? -5.523 -6.981 -11.993 1.00 93.38 188 THR A N 1
ATOM 1449 C CA . THR A 1 188 ? -6.780 -7.204 -12.718 1.00 93.38 188 THR A CA 1
ATOM 1450 C C . THR A 1 188 ? -7.139 -5.926 -13.481 1.00 93.38 188 THR A C 1
ATOM 1452 O O . THR A 1 188 ? -7.942 -5.130 -12.992 1.00 93.38 188 THR A O 1
ATOM 1455 N N . PRO A 1 189 ? -6.481 -5.647 -14.623 1.00 91.38 189 PRO A N 1
ATOM 1456 C CA . PRO A 1 189 ? -6.756 -4.463 -15.432 1.00 91.38 189 PRO A CA 1
ATOM 1457 C C . PRO A 1 189 ? -8.184 -4.457 -15.968 1.00 91.38 189 PRO A C 1
ATOM 1459 O O . PRO A 1 189 ? -8.753 -5.503 -16.253 1.00 91.38 189 PRO A O 1
ATOM 1462 N N . THR A 1 190 ? -8.741 -3.271 -16.202 1.00 90.56 190 THR A N 1
ATOM 1463 C CA . THR A 1 190 ? -10.067 -3.135 -16.826 1.00 90.56 190 THR A CA 1
ATOM 1464 C C . THR A 1 190 ? -10.088 -3.679 -18.254 1.00 90.56 190 THR A C 1
ATOM 1466 O O . THR A 1 190 ? -11.078 -4.269 -18.682 1.00 90.56 190 THR A O 1
ATOM 1469 N N . SER A 1 191 ? -8.972 -3.546 -18.975 1.00 90.75 191 SER A N 1
ATOM 1470 C CA . SER A 1 191 ? -8.800 -4.026 -20.345 1.00 90.75 191 SER A CA 1
ATOM 1471 C C . SER A 1 191 ? -7.874 -5.239 -20.432 1.00 90.75 191 SER A C 1
ATOM 1473 O O . SER A 1 191 ? -7.092 -5.520 -19.528 1.00 90.75 191 SER A O 1
ATOM 1475 N N . GLY A 1 192 ? -7.897 -5.910 -21.581 1.00 89.88 192 GLY A N 1
ATOM 1476 C CA . GLY A 1 192 ? -7.013 -7.033 -21.870 1.00 89.88 192 GLY A CA 1
ATOM 1477 C C . GLY A 1 192 ? -5.553 -6.642 -22.077 1.00 89.88 192 GLY A C 1
ATOM 1478 O O . GLY A 1 192 ? -4.734 -7.524 -22.298 1.00 89.88 192 GLY A O 1
ATOM 1479 N N . LYS A 1 193 ? -5.202 -5.355 -22.041 1.00 91.44 193 LYS A N 1
ATOM 1480 C CA . LYS A 1 193 ? -3.820 -4.886 -22.131 1.00 91.44 193 LYS A CA 1
ATOM 1481 C C . LYS A 1 193 ? -3.353 -4.374 -20.770 1.00 91.44 193 LYS A C 1
ATOM 1483 O O . LYS A 1 193 ? -4.035 -3.552 -20.159 1.00 91.44 193 LYS A O 1
ATOM 1488 N N . TYR A 1 194 ? -2.171 -4.809 -20.345 1.00 91.81 194 TYR A N 1
ATOM 1489 C CA . TYR A 1 194 ? -1.462 -4.220 -19.214 1.00 91.81 194 TYR A CA 1
ATOM 1490 C C . TYR A 1 194 ? 0.047 -4.252 -19.436 1.00 91.81 194 TYR A C 1
ATOM 1492 O O . TYR A 1 194 ? 0.585 -5.240 -19.939 1.00 91.81 194 TYR A O 1
ATOM 1500 N N . ASP A 1 195 ? 0.710 -3.169 -19.048 1.00 91.00 195 ASP A N 1
ATOM 1501 C CA . ASP A 1 195 ? 2.142 -2.965 -19.220 1.00 91.00 195 ASP A CA 1
ATOM 1502 C C . ASP A 1 195 ? 2.805 -3.031 -17.831 1.00 91.00 195 ASP A C 1
ATOM 1504 O O . ASP A 1 195 ? 2.476 -2.258 -16.931 1.00 91.00 195 ASP A O 1
ATOM 1508 N N . PHE A 1 196 ? 3.692 -4.008 -17.621 1.00 91.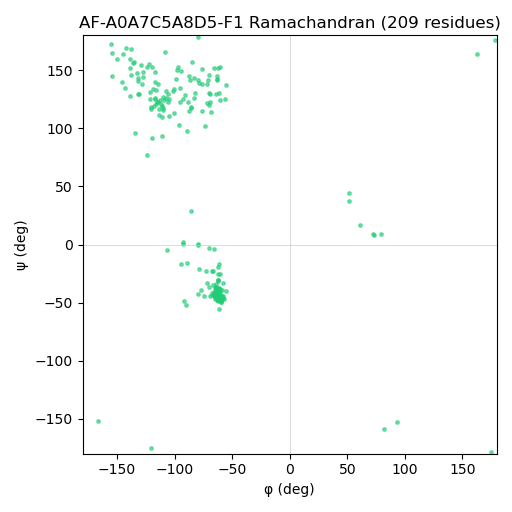44 196 PHE A N 1
ATOM 1509 C CA . PHE A 1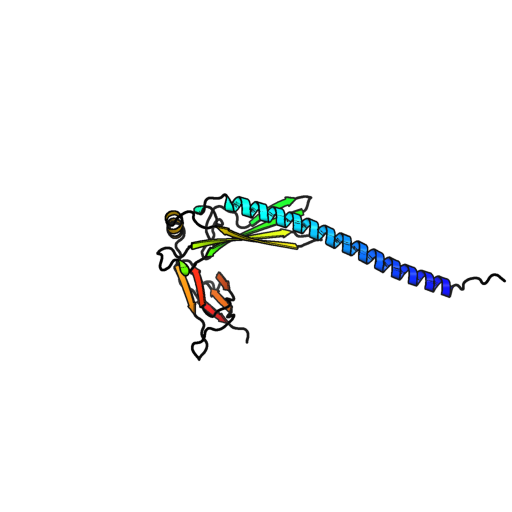 196 ? 4.410 -4.196 -16.357 1.00 91.44 196 PHE A CA 1
ATOM 1510 C C . PHE A 1 196 ? 5.824 -3.639 -16.452 1.00 91.44 196 PHE A C 1
ATOM 1512 O O . PHE A 1 196 ? 6.550 -3.991 -17.378 1.00 91.44 196 PHE A O 1
ATOM 1519 N N . ILE A 1 197 ? 6.255 -2.877 -15.448 1.00 92.62 197 ILE A N 1
ATOM 1520 C CA . ILE A 1 197 ? 7.663 -2.503 -15.296 1.00 92.62 197 ILE A CA 1
ATOM 1521 C C . ILE A 1 197 ? 8.375 -3.593 -14.504 1.00 92.62 197 ILE A C 1
ATOM 1523 O O . ILE A 1 197 ? 8.074 -3.821 -13.334 1.00 92.62 197 ILE A O 1
ATOM 1527 N N . LEU A 1 198 ? 9.321 -4.276 -15.135 1.00 93.81 198 LEU A N 1
ATOM 1528 C CA . LEU A 1 198 ? 10.065 -5.380 -14.537 1.00 93.81 198 LEU A CA 1
ATOM 1529 C C . LEU A 1 198 ? 11.549 -5.246 -14.865 1.00 93.81 198 LEU A C 1
ATOM 1531 O O . LEU A 1 198 ? 11.927 -4.643 -15.865 1.00 93.81 198 LEU A O 1
ATOM 1535 N N . SER A 1 199 ? 12.414 -5.834 -14.044 1.00 92.38 199 SER A N 1
ATOM 1536 C CA . SER A 1 199 ? 13.836 -5.911 -14.382 1.00 92.38 199 SER A CA 1
ATOM 1537 C C . SER A 1 199 ? 14.041 -6.809 -15.612 1.00 92.38 199 SER A C 1
ATOM 1539 O O . SER A 1 199 ? 13.247 -7.723 -15.840 1.00 92.38 199 SER A O 1
ATOM 1541 N N . PRO A 1 200 ? 15.086 -6.610 -16.428 1.00 90.25 200 PRO A N 1
ATOM 1542 C CA . PRO A 1 200 ? 15.383 -7.526 -17.524 1.00 90.25 200 PRO A CA 1
ATOM 1543 C C . PRO A 1 200 ? 15.548 -8.963 -17.011 1.00 90.25 200 PRO A C 1
ATOM 1545 O O . PRO A 1 200 ? 16.326 -9.217 -16.092 1.00 90.25 200 PRO A O 1
ATOM 1548 N N . GLY A 1 201 ? 14.796 -9.909 -17.574 1.00 91.06 201 GLY A N 1
ATOM 1549 C CA . GLY A 1 201 ? 14.776 -11.276 -17.064 1.00 91.06 201 GLY A CA 1
ATOM 1550 C C . GLY A 1 201 ? 13.769 -12.181 -17.761 1.00 91.06 201 GLY A C 1
ATOM 1551 O O . GLY A 1 201 ? 13.080 -11.783 -18.699 1.00 91.06 201 GLY A O 1
ATOM 1552 N N . SER A 1 202 ? 13.706 -13.426 -17.293 1.00 92.62 202 SER A N 1
ATOM 1553 C CA . SER A 1 202 ? 12.707 -14.405 -17.729 1.00 92.62 202 SER A CA 1
ATOM 1554 C C . SER A 1 202 ? 11.533 -14.416 -16.759 1.00 92.62 202 SER A C 1
ATOM 1556 O O . SER A 1 202 ? 11.735 -14.468 -15.548 1.00 92.62 202 SER A O 1
ATOM 1558 N N . TYR A 1 203 ? 10.315 -14.423 -17.295 1.00 94.75 203 TYR A N 1
ATOM 1559 C CA . TYR A 1 203 ? 9.081 -14.350 -16.518 1.00 94.75 203 TYR A CA 1
ATOM 1560 C C . TYR A 1 203 ? 8.094 -15.418 -16.963 1.00 94.75 203 TYR A C 1
ATOM 1562 O O . TYR A 1 203 ? 7.971 -15.709 -18.154 1.00 94.75 203 TYR A O 1
ATOM 1570 N N . LYS A 1 204 ? 7.352 -15.974 -16.005 1.00 95.62 204 LYS A N 1
ATOM 1571 C CA . LYS A 1 204 ? 6.197 -16.826 -16.285 1.00 95.62 204 LYS A CA 1
ATOM 1572 C C . LYS A 1 204 ? 4.929 -15.996 -16.120 1.00 95.62 204 LYS A C 1
ATOM 1574 O O . LYS A 1 204 ? 4.601 -15.587 -15.010 1.00 95.62 204 LYS A O 1
ATOM 1579 N N . VAL A 1 205 ? 4.222 -15.772 -17.224 1.00 95.94 205 VAL A N 1
ATOM 1580 C CA . VAL A 1 205 ? 2.935 -15.067 -17.239 1.00 95.94 205 VAL A CA 1
ATOM 1581 C C . VAL A 1 205 ? 1.810 -16.088 -17.135 1.00 95.94 205 VAL A C 1
ATOM 1583 O O . VAL A 1 205 ? 1.737 -17.020 -17.937 1.00 95.94 205 VAL A O 1
ATOM 1586 N N . VAL A 1 206 ? 0.931 -15.916 -16.155 1.00 95.19 206 VAL A N 1
ATOM 1587 C CA . VAL A 1 206 ? -0.293 -16.702 -15.994 1.00 95.19 206 VAL A CA 1
ATOM 1588 C C . VAL A 1 206 ? -1.470 -15.749 -16.119 1.00 95.19 206 VAL A C 1
ATOM 1590 O O . VAL A 1 206 ? -1.539 -14.736 -15.430 1.00 95.19 206 VAL A O 1
ATOM 1593 N N . VAL A 1 207 ? -2.394 -16.069 -17.017 1.00 94.38 207 VAL A N 1
ATOM 1594 C CA . VAL A 1 207 ? -3.612 -15.287 -17.221 1.00 94.38 207 VAL A CA 1
ATOM 1595 C C . VAL A 1 207 ? -4.802 -16.157 -16.865 1.00 94.38 207 VAL A C 1
ATOM 1597 O O . VAL A 1 207 ? -4.898 -17.304 -17.300 1.00 94.38 207 VAL A O 1
ATOM 1600 N N . SER A 1 208 ? -5.715 -15.603 -16.082 1.00 93.06 208 SER A N 1
ATOM 1601 C CA . SER A 1 208 ? -6.985 -16.226 -15.736 1.00 93.06 208 SER A CA 1
ATOM 1602 C C . SER A 1 208 ? -8.114 -15.208 -15.861 1.00 93.06 208 SER A C 1
ATOM 1604 O O . SER A 1 208 ? -7.896 -13.999 -15.856 1.00 93.06 208 SER A O 1
ATOM 1606 N N . LYS A 1 209 ? -9.339 -15.688 -16.035 1.00 86.69 209 LYS A N 1
ATOM 1607 C CA . LYS A 1 209 ? -10.536 -14.853 -16.035 1.00 86.69 209 LYS A CA 1
ATOM 1608 C C . LYS A 1 209 ? -11.600 -15.601 -15.255 1.00 86.69 209 LYS A C 1
ATOM 1610 O O . LYS A 1 209 ? -11.852 -16.763 -15.566 1.00 86.69 209 LYS A O 1
ATOM 1615 N N . GLU A 1 210 ? -12.206 -14.947 -14.273 1.00 78.44 210 GLU A N 1
ATOM 1616 C CA . GLU A 1 210 ? -13.445 -15.471 -13.707 1.00 78.44 210 GLU A CA 1
ATOM 1617 C C . GLU A 1 210 ? -14.546 -15.307 -14.763 1.00 78.44 210 GLU A C 1
ATOM 1619 O O . GLU A 1 210 ? -14.745 -14.218 -15.312 1.00 78.44 210 GLU A O 1
ATOM 1624 N N . GLY A 1 211 ? -15.132 -16.440 -15.150 1.00 59.06 211 GLY A N 1
ATOM 1625 C CA . GLY A 1 211 ? -16.223 -16.534 -16.116 1.00 59.06 211 GLY A CA 1
ATOM 1626 C C . GLY A 1 211 ? -17.571 -16.364 -15.446 1.00 59.06 211 GLY A C 1
ATOM 1627 O O . GLY A 1 211 ? -17.719 -16.879 -14.316 1.00 59.06 211 GLY A O 1
#

Mean predicted aligned error: 6.2 Å

Solvent-accessible surface area (backbone atoms only — not comparable to full-atom values): 11907 Å² total; per-residue (Å²): 134,86,86,74,84,52,75,66,58,53,51,52,50,51,52,54,51,49,55,51,50,52,54,52,52,53,50,52,55,51,48,55,54,51,52,56,41,51,52,51,49,52,52,31,43,52,51,40,50,53,51,50,56,52,56,73,73,47,58,64,78,44,59,16,21,58,91,42,56,61,46,30,29,50,29,72,36,70,43,63,49,75,50,75,56,96,91,41,59,35,40,40,37,50,46,33,29,54,36,68,62,80,83,82,56,94,60,96,45,65,48,62,32,34,43,36,40,35,36,23,34,34,65,74,96,64,58,53,70,43,76,50,74,51,76,50,65,49,94,44,72,66,60,32,46,48,45,38,70,77,52,60,59,40,75,53,76,46,78,42,57,46,99,86,69,47,65,35,68,50,33,38,40,35,36,25,38,70,85,80,66,44,78,75,49,75,48,64,40,71,45,20,58,51,76,40,52,31,47,84,77,77,72,38,80,47,77,49,65,92,126

Radius of gyration: 27.16 Å; Cα contacts (8 Å, |Δi|>4): 367; chains: 1; bounding box: 80×38×81 Å

pLDDT: mean 93.01, std 7.06, range [48.38, 98.62]

Foldseek 3Di:
DDDDDDPVRVVVVVVVVVVVVVVVVVVVVVVVLVVVLVVVAVVQVVVQVVVVVVLQPDAQLQNFDDPDFPQGAHHPDHQWDWDADPNWIKIKGKTKGFDADCVVPDDPQRGFWIKIKIKIWTDDPNTDIDIDIDIHGHPDVVSRVVRCVVHPKDKDKFADADPVRAWDAFKWKWKADPPPRDTPDIDGDRTRIDIGIHHPDDIDIDIGDDD